Protein AF-A0A2V4AE22-F1 (afdb_monomer)

Nearest PDB structures (foldseek):
  7sn9-assembly1_A  TM=2.068E-01  e=7.153E+00  Sinorhizobium meliloti

Organism: NCBI:txid2184082

Mean predicted aligned error: 9.37 Å

Radius of gyration: 23.18 Å; Cα contacts (8 Å, |Δi|>4): 329; chains: 1; bounding box: 68×42×69 Å

Structure (mmCIF, N/CA/C/O backbone):
data_AF-A0A2V4AE22-F1
#
_entry.id   AF-A0A2V4AE22-F1
#
loop_
_atom_site.group_PDB
_atom_site.id
_atom_site.type_symbol
_atom_site.label_atom_id
_atom_site.label_alt_id
_atom_site.label_comp_id
_atom_site.label_asym_id
_atom_site.label_entity_id
_atom_site.label_seq_id
_atom_site.pdbx_PDB_ins_code
_atom_site.Cartn_x
_atom_site.Cartn_y
_atom_site.Cartn_z
_atom_site.occupancy
_atom_site.B_iso_or_equiv
_atom_site.auth_seq_id
_atom_site.auth_comp_id
_atom_site.auth_asym_id
_atom_site.auth_atom_id
_atom_site.pdbx_PDB_model_num
ATOM 1 N N . MET A 1 1 ? 9.732 -3.720 -22.711 1.00 41.78 1 MET A N 1
ATOM 2 C CA . MET A 1 1 ? 8.757 -2.735 -22.192 1.00 41.78 1 MET A CA 1
ATOM 3 C C . MET A 1 1 ? 7.377 -3.379 -22.264 1.00 41.78 1 MET A C 1
ATOM 5 O O . MET A 1 1 ? 6.732 -3.290 -23.296 1.00 41.78 1 MET A O 1
ATOM 9 N N . LYS A 1 2 ? 6.988 -4.122 -21.225 1.00 49.53 2 LYS A N 1
ATOM 10 C CA . LYS A 1 2 ? 5.701 -4.825 -21.135 1.00 49.53 2 LYS A CA 1
ATOM 11 C C . LYS A 1 2 ? 5.218 -4.773 -19.685 1.00 49.53 2 LYS A C 1
ATOM 13 O O . LYS A 1 2 ? 5.227 -5.772 -18.992 1.00 49.53 2 LYS A O 1
ATOM 18 N N . ASN A 1 3 ? 4.818 -3.587 -19.236 1.00 47.06 3 ASN A N 1
ATOM 19 C CA . ASN A 1 3 ? 4.006 -3.484 -18.031 1.00 47.06 3 ASN A CA 1
ATOM 20 C C . ASN A 1 3 ? 2.626 -3.003 -18.452 1.00 47.06 3 ASN A C 1
ATOM 22 O O . ASN A 1 3 ? 2.363 -1.804 -18.580 1.00 47.06 3 ASN A O 1
ATOM 26 N N . GLN A 1 4 ? 1.767 -3.967 -18.751 1.00 57.22 4 GLN A N 1
ATOM 27 C CA . GLN A 1 4 ? 0.355 -3.692 -18.932 1.00 57.22 4 GLN A CA 1
ATOM 28 C C . GLN A 1 4 ? -0.272 -3.603 -17.556 1.00 57.22 4 GLN A C 1
ATOM 30 O O . GLN A 1 4 ? -0.359 -4.581 -16.822 1.00 57.22 4 GLN A O 1
ATOM 35 N N . PHE A 1 5 ? -0.663 -2.389 -17.207 1.00 59.53 5 PHE A N 1
ATOM 36 C CA . PHE A 1 5 ? -1.493 -2.123 -16.053 1.00 59.53 5 PHE A CA 1
ATOM 37 C C . PHE A 1 5 ? -2.931 -1.947 -16.536 1.00 59.53 5 PHE A C 1
ATOM 39 O O . PHE A 1 5 ? -3.158 -1.304 -17.564 1.00 59.53 5 PHE A O 1
ATOM 46 N N . LYS A 1 6 ? -3.883 -2.512 -15.793 1.00 64.25 6 LYS A N 1
ATOM 47 C CA . LYS A 1 6 ? -5.314 -2.295 -16.007 1.00 64.25 6 LYS A CA 1
ATOM 48 C C . LYS A 1 6 ? -5.925 -1.573 -14.814 1.00 64.25 6 LYS A C 1
ATOM 50 O O . LYS A 1 6 ? -5.678 -1.973 -13.673 1.00 64.25 6 LYS A O 1
ATOM 55 N N . LEU A 1 7 ? -6.740 -0.560 -15.100 1.00 62.56 7 LEU A N 1
ATOM 56 C CA . LEU A 1 7 ? -7.556 0.173 -14.135 1.00 62.56 7 LEU A CA 1
ATOM 57 C C . LEU A 1 7 ? -9.026 0.062 -14.554 1.00 62.56 7 LEU A C 1
ATOM 59 O O . LEU A 1 7 ? -9.464 0.744 -15.477 1.00 62.56 7 LEU A O 1
ATOM 63 N N . GLY A 1 8 ? -9.784 -0.826 -13.910 1.00 69.50 8 GLY A N 1
ATOM 64 C CA . GLY A 1 8 ? -11.154 -1.129 -14.336 1.00 69.50 8 GLY A CA 1
ATOM 65 C C . GLY A 1 8 ? -11.188 -1.705 -15.757 1.00 69.50 8 GLY A C 1
ATOM 66 O O . GLY A 1 8 ? -10.517 -2.696 -16.034 1.00 69.50 8 GLY A O 1
ATOM 67 N N . ASN A 1 9 ? -11.953 -1.071 -16.650 1.00 73.31 9 ASN A N 1
ATOM 68 C CA . ASN A 1 9 ? -12.046 -1.413 -18.075 1.00 73.31 9 ASN A CA 1
ATOM 69 C C . ASN A 1 9 ? -11.014 -0.678 -18.955 1.00 73.31 9 ASN A C 1
ATOM 71 O O . ASN A 1 9 ? -11.173 -0.647 -20.176 1.00 73.31 9 ASN A O 1
ATOM 75 N N . LEU A 1 10 ? -9.999 -0.051 -18.351 1.00 78.12 10 LEU A N 1
ATOM 76 C CA . LEU A 1 10 ? -8.960 0.687 -19.063 1.00 78.12 10 LEU A CA 1
ATOM 77 C C . LEU A 1 10 ? -7.623 -0.063 -19.045 1.00 78.12 10 LEU A C 1
ATOM 79 O O . LEU A 1 10 ? -7.141 -0.451 -17.977 1.00 78.12 10 LEU A O 1
ATOM 83 N N . SER A 1 11 ? -6.971 -0.158 -20.201 1.00 75.94 11 SER A N 1
ATOM 84 C CA . SER A 1 11 ? -5.607 -0.657 -20.380 1.00 75.94 11 SER A CA 1
ATOM 85 C C . SER A 1 11 ? -4.627 0.489 -20.545 1.00 75.94 11 SER A C 1
ATOM 87 O O . SER A 1 11 ? -4.902 1.517 -21.165 1.00 75.94 11 SER A O 1
ATOM 89 N N . ASN A 1 12 ? -3.435 0.291 -19.996 1.00 77.56 12 ASN A N 1
ATOM 90 C CA . ASN A 1 12 ? -2.311 1.177 -20.216 1.00 77.56 12 ASN A CA 1
ATOM 91 C C . ASN A 1 12 ? -1.618 0.895 -21.558 1.00 77.56 12 ASN A C 1
ATOM 93 O O . ASN A 1 12 ? -1.152 -0.221 -21.796 1.00 77.56 12 ASN A O 1
ATOM 97 N N . ILE A 1 13 ? -1.421 1.942 -22.359 1.00 78.06 13 ILE A N 1
ATOM 98 C CA . ILE A 1 13 ? -0.447 1.973 -23.452 1.00 78.06 13 ILE A CA 1
ATOM 99 C C . ILE A 1 13 ? 0.619 3.006 -23.124 1.00 78.06 13 ILE A C 1
ATOM 101 O O . ILE A 1 13 ? 0.309 4.176 -22.922 1.00 78.06 13 ILE A O 1
ATOM 105 N N . GLY A 1 14 ? 1.883 2.583 -23.123 1.00 71.00 14 GLY A N 1
ATOM 106 C CA . GLY A 1 14 ? 3.020 3.464 -22.870 1.00 71.00 14 GLY A CA 1
ATOM 107 C C . GLY A 1 14 ? 4.079 3.415 -23.963 1.00 71.00 14 GLY A C 1
ATOM 108 O O . GLY A 1 14 ? 4.221 2.408 -24.652 1.00 71.00 14 GLY A O 1
ATOM 109 N N . PHE A 1 15 ? 4.855 4.495 -24.083 1.00 70.44 15 PHE A N 1
ATOM 110 C CA . PHE A 1 15 ? 6.145 4.539 -24.772 1.00 70.44 15 PHE A CA 1
ATOM 111 C C . PHE A 1 15 ? 7.086 5.552 -24.105 1.00 70.44 15 PHE A C 1
ATOM 113 O O . PHE A 1 15 ? 6.837 6.760 -24.108 1.00 70.44 15 PHE A O 1
ATOM 120 N N . GLY A 1 16 ? 8.204 5.064 -23.557 1.00 69.44 16 GLY A N 1
ATOM 121 C CA . GLY A 1 16 ? 9.152 5.905 -22.820 1.00 69.44 16 GLY A CA 1
ATOM 122 C C . GLY A 1 16 ? 8.498 6.531 -21.573 1.00 69.44 16 GLY A C 1
ATOM 123 O O . GLY A 1 16 ? 8.009 5.769 -20.737 1.00 69.44 16 GLY A O 1
ATOM 124 N N . PRO A 1 17 ? 8.498 7.874 -21.422 1.00 66.81 17 PRO A N 1
ATOM 125 C CA . PRO A 1 17 ? 7.831 8.580 -20.325 1.00 66.81 17 PRO A CA 1
ATOM 126 C C . PRO A 1 17 ? 6.338 8.845 -20.581 1.00 66.81 17 PRO A C 1
ATOM 128 O O . PRO A 1 17 ? 5.650 9.348 -19.698 1.00 66.81 17 PRO A O 1
ATOM 131 N N . TYR A 1 18 ? 5.838 8.582 -21.792 1.00 75.81 18 TYR A N 1
ATOM 132 C CA . TYR A 1 18 ? 4.442 8.827 -22.140 1.00 75.81 18 TYR A CA 1
ATOM 133 C C . TYR A 1 18 ? 3.612 7.576 -21.907 1.00 75.81 18 TYR A C 1
ATOM 135 O O . TYR A 1 18 ? 4.047 6.474 -22.242 1.00 75.81 18 TYR A O 1
ATOM 143 N N . PHE A 1 19 ? 2.402 7.762 -21.393 1.00 80.31 19 PHE A N 1
ATOM 144 C CA . PHE A 1 19 ? 1.407 6.708 -21.304 1.00 80.31 19 PHE A CA 1
ATOM 145 C C . PHE A 1 19 ? -0.010 7.273 -21.428 1.00 80.31 19 PHE A C 1
ATOM 147 O O . PHE A 1 19 ? -0.223 8.475 -21.257 1.00 80.31 19 PHE A O 1
ATOM 154 N N . ALA A 1 20 ? -0.966 6.409 -21.754 1.00 81.75 20 ALA A N 1
ATOM 155 C CA . ALA A 1 20 ? -2.391 6.700 -21.738 1.00 81.75 20 ALA A CA 1
ATOM 156 C C . ALA A 1 20 ? -3.167 5.487 -21.234 1.00 81.75 20 ALA A C 1
ATOM 158 O O . ALA A 1 20 ? -2.808 4.344 -21.515 1.00 81.75 20 ALA A O 1
ATOM 159 N N . LEU A 1 21 ? -4.258 5.768 -20.529 1.00 82.56 21 LEU A N 1
ATOM 160 C CA . LEU A 1 21 ? -5.293 4.791 -20.232 1.00 82.56 21 LEU A CA 1
ATOM 161 C C . LEU A 1 21 ? -6.334 4.852 -21.347 1.00 82.56 21 LEU A C 1
ATOM 163 O O . LEU A 1 21 ? -6.826 5.933 -21.675 1.00 82.56 21 LEU A O 1
ATOM 167 N N . ILE A 1 22 ? -6.645 3.707 -21.934 1.00 85.44 22 ILE A N 1
ATOM 168 C CA . ILE A 1 22 ? -7.611 3.579 -23.025 1.00 85.44 22 ILE A CA 1
ATOM 169 C C . ILE A 1 22 ? -8.581 2.434 -22.728 1.00 85.44 22 ILE A C 1
ATOM 171 O O . ILE A 1 22 ? -8.196 1.508 -22.022 1.00 85.44 22 ILE A O 1
ATOM 175 N N . PRO A 1 23 ? -9.817 2.454 -23.240 1.00 85.25 23 PRO A N 1
ATOM 176 C CA . PRO A 1 23 ? -10.733 1.325 -23.092 1.00 85.25 23 PRO A CA 1
ATOM 177 C C . PRO A 1 23 ? -10.148 0.015 -23.643 1.00 85.25 23 PRO A C 1
ATOM 179 O O . PRO A 1 23 ? -9.623 -0.015 -24.755 1.00 85.25 23 PRO A O 1
ATOM 182 N N . ASP A 1 24 ? -10.272 -1.074 -22.879 1.00 79.12 24 ASP A N 1
ATOM 183 C CA . ASP A 1 24 ? -9.786 -2.418 -23.246 1.00 79.12 24 ASP A CA 1
ATOM 184 C C . ASP A 1 24 ? -10.391 -2.944 -24.552 1.00 79.12 24 ASP A C 1
ATOM 186 O O . ASP A 1 24 ? -9.757 -3.716 -25.271 1.00 79.12 24 ASP A O 1
ATOM 190 N N . GLU A 1 25 ? -11.612 -2.500 -24.841 1.00 83.38 25 GLU A N 1
ATOM 191 C CA . GLU A 1 25 ? -12.414 -2.833 -26.017 1.00 83.38 25 GLU A CA 1
ATOM 192 C C . GLU A 1 25 ? -11.924 -2.174 -27.313 1.00 83.38 25 GLU A C 1
ATOM 194 O O . GLU A 1 25 ? -12.413 -2.510 -28.392 1.00 83.38 25 GLU A O 1
ATOM 199 N N . TYR A 1 26 ? -10.959 -1.252 -27.235 1.00 85.69 26 TYR A N 1
ATOM 200 C CA . TYR A 1 26 ? -10.347 -0.683 -28.431 1.00 85.69 26 TYR A CA 1
ATOM 201 C C . TYR A 1 26 ? -9.568 -1.753 -29.194 1.00 85.69 26 TYR A C 1
ATOM 203 O O . TYR A 1 26 ? -8.821 -2.544 -28.613 1.00 85.69 26 TYR A O 1
ATOM 211 N N . ASP A 1 27 ? -9.721 -1.750 -30.517 1.00 87.00 27 ASP A N 1
ATOM 212 C CA . ASP A 1 27 ? -9.019 -2.690 -31.378 1.00 87.00 27 ASP A CA 1
ATOM 213 C C . ASP A 1 27 ? -7.494 -2.471 -31.355 1.00 87.00 27 ASP A C 1
ATOM 215 O O . ASP A 1 27 ? -6.983 -1.374 -31.097 1.00 87.00 27 ASP A O 1
ATOM 219 N N . GLU A 1 28 ? -6.755 -3.542 -31.644 1.00 83.19 28 GLU A N 1
ATOM 220 C CA . GLU A 1 28 ? -5.288 -3.547 -31.663 1.00 83.19 28 GLU A CA 1
ATOM 221 C C . GLU A 1 28 ? -4.685 -2.506 -32.615 1.00 83.19 28 GLU A C 1
ATOM 223 O O . GLU A 1 28 ? -3.602 -1.977 -32.360 1.00 83.19 28 GLU A O 1
ATOM 228 N N . GLU A 1 29 ? -5.367 -2.168 -33.707 1.00 88.12 29 GLU A N 1
ATOM 229 C CA . GLU A 1 29 ? -4.872 -1.186 -34.670 1.00 88.12 29 GLU A CA 1
ATOM 230 C C . GLU A 1 29 ? -4.902 0.228 -34.073 1.00 88.12 29 GLU A C 1
ATOM 232 O O . GLU A 1 29 ? -3.919 0.972 -34.173 1.00 88.12 29 GLU A O 1
ATOM 237 N N . LEU A 1 30 ? -5.987 0.595 -33.389 1.00 87.31 30 LEU A N 1
ATOM 238 C CA . LEU A 1 30 ? -6.110 1.858 -32.671 1.00 87.31 30 LEU A CA 1
ATOM 239 C C . LEU A 1 30 ? -5.103 1.938 -31.518 1.00 87.31 30 LEU A C 1
ATOM 241 O O . LEU A 1 30 ? -4.402 2.947 -31.381 1.00 87.31 30 LEU A O 1
ATOM 245 N N . LYS A 1 31 ? -4.956 0.853 -30.751 1.00 86.19 31 LYS A N 1
ATOM 246 C CA . LYS A 1 31 ? -3.933 0.707 -29.705 1.00 86.19 31 LYS A CA 1
ATOM 247 C C . LYS A 1 31 ? -2.524 0.975 -30.255 1.00 86.19 31 LYS A C 1
ATOM 249 O O . LYS A 1 31 ? -1.793 1.828 -29.737 1.00 86.19 31 LYS A O 1
ATOM 254 N N . LYS A 1 32 ? -2.159 0.332 -31.372 1.00 86.75 32 LYS A N 1
ATOM 255 C CA . LYS A 1 32 ? -0.864 0.525 -32.052 1.00 86.75 32 LYS A CA 1
ATOM 256 C C . LYS A 1 32 ? -0.680 1.944 -32.579 1.00 86.75 32 LYS A C 1
ATOM 258 O O . LYS A 1 32 ? 0.425 2.484 -32.490 1.00 86.75 32 LYS A O 1
ATOM 263 N N . ARG A 1 33 ? -1.726 2.590 -33.099 1.00 88.75 33 ARG A N 1
ATOM 264 C CA . ARG A 1 33 ? -1.656 3.991 -33.556 1.00 88.75 33 ARG A CA 1
ATOM 265 C C . ARG A 1 33 ? -1.377 4.955 -32.410 1.00 88.75 33 ARG A C 1
ATOM 267 O O . ARG A 1 33 ? -0.510 5.817 -32.549 1.00 88.75 33 ARG A O 1
ATOM 274 N N . ILE A 1 34 ? -2.039 4.777 -31.269 1.00 87.94 34 ILE A N 1
ATOM 275 C CA . ILE A 1 34 ? -1.802 5.588 -30.066 1.00 87.94 34 ILE A CA 1
ATOM 276 C C . ILE A 1 34 ? -0.353 5.419 -29.588 1.00 87.94 34 ILE A C 1
ATOM 278 O O . ILE A 1 34 ? 0.353 6.414 -29.398 1.00 87.94 34 ILE A O 1
ATOM 282 N N . ALA A 1 35 ? 0.131 4.175 -29.490 1.00 85.94 35 ALA A N 1
ATOM 283 C CA . ALA A 1 35 ? 1.525 3.888 -29.144 1.00 85.94 35 ALA A CA 1
ATOM 284 C C . ALA A 1 35 ? 2.513 4.532 -30.136 1.00 85.94 35 ALA A C 1
ATOM 286 O O . ALA A 1 35 ? 3.518 5.122 -29.735 1.00 85.94 35 ALA A O 1
ATOM 287 N N . SER A 1 36 ? 2.202 4.480 -31.434 1.00 87.69 36 SER A N 1
ATOM 288 C CA . SER A 1 36 ? 3.025 5.064 -32.501 1.00 87.69 36 SER A CA 1
ATOM 289 C C . SER A 1 36 ? 3.086 6.585 -32.422 1.00 87.69 36 SER A C 1
ATOM 291 O O . SER A 1 36 ? 4.153 7.161 -32.628 1.00 87.69 36 SER A O 1
ATOM 293 N N . ALA A 1 37 ? 1.979 7.249 -32.083 1.00 88.50 37 ALA A N 1
ATOM 294 C CA . ALA A 1 37 ? 1.951 8.695 -31.879 1.00 88.50 37 ALA A CA 1
ATOM 295 C C . ALA A 1 37 ? 2.854 9.113 -30.706 1.00 88.50 37 ALA A C 1
ATOM 297 O O . ALA A 1 37 ? 3.657 10.044 -30.834 1.00 88.50 37 ALA A O 1
ATOM 298 N N . MET A 1 38 ? 2.783 8.389 -29.582 1.00 87.94 38 MET A N 1
ATOM 299 C CA . MET A 1 38 ? 3.657 8.614 -28.424 1.00 87.94 38 MET A CA 1
ATOM 300 C C . MET A 1 38 ? 5.129 8.383 -28.771 1.00 87.94 38 MET A C 1
ATOM 302 O O . MET A 1 38 ? 5.978 9.225 -28.469 1.00 87.94 38 MET A O 1
ATOM 306 N N . ALA A 1 39 ? 5.429 7.274 -29.450 1.00 84.44 39 ALA A N 1
ATOM 307 C CA . ALA A 1 39 ? 6.778 6.922 -29.870 1.00 84.44 39 ALA A CA 1
ATOM 308 C C . ALA A 1 39 ? 7.364 7.942 -30.848 1.00 84.44 39 ALA A C 1
ATOM 310 O O . ALA A 1 39 ? 8.497 8.387 -30.665 1.00 84.44 39 ALA A O 1
ATOM 311 N N . SER A 1 40 ? 6.576 8.380 -31.833 1.00 88.88 40 SER A N 1
ATOM 312 C CA . SER A 1 40 ? 6.999 9.368 -32.826 1.00 88.88 40 SER A CA 1
ATOM 313 C C . SER A 1 40 ? 7.363 10.681 -32.142 1.00 88.88 40 SER A C 1
ATOM 315 O O . SER A 1 40 ? 8.404 11.266 -32.433 1.00 88.88 40 SER A O 1
ATOM 317 N N . LYS A 1 41 ? 6.555 11.116 -31.168 1.00 86.88 41 LYS A N 1
ATOM 318 C CA . LYS A 1 41 ? 6.836 12.316 -30.375 1.00 86.88 41 LYS A CA 1
ATOM 319 C C . LYS A 1 41 ? 8.083 12.154 -29.502 1.00 86.88 41 LYS A C 1
ATOM 321 O O . LYS A 1 41 ? 8.934 13.041 -29.501 1.00 86.88 41 LYS A O 1
ATOM 326 N N . HIS A 1 42 ? 8.214 11.035 -28.787 1.00 83.25 42 HIS A N 1
ATOM 327 C CA . HIS A 1 42 ? 9.344 10.785 -27.887 1.00 83.25 42 HIS A CA 1
ATOM 328 C C . HIS A 1 42 ? 10.679 10.710 -28.629 1.00 83.25 42 HIS A C 1
ATOM 330 O O . HIS A 1 42 ? 11.647 11.363 -28.245 1.00 83.25 42 HIS A O 1
ATOM 336 N N . LEU A 1 43 ? 10.705 9.960 -29.730 1.00 84.12 43 LEU A N 1
ATOM 337 C CA . LEU A 1 43 ? 11.884 9.769 -30.570 1.00 84.12 43 LEU A CA 1
ATOM 338 C C . LEU A 1 43 ? 12.121 10.936 -31.539 1.00 84.12 43 LEU A C 1
ATOM 340 O O . LEU A 1 43 ? 13.088 10.911 -32.297 1.00 84.12 43 LEU A O 1
ATOM 344 N N . ARG A 1 44 ? 11.250 11.957 -31.528 1.00 86.62 44 ARG A N 1
ATOM 345 C CA . ARG A 1 44 ? 11.278 13.110 -32.443 1.00 86.62 44 ARG A CA 1
ATOM 346 C C . ARG A 1 44 ? 11.263 12.698 -33.922 1.00 86.62 44 ARG A C 1
ATOM 348 O O . ARG A 1 44 ? 11.899 13.328 -34.767 1.00 86.62 44 ARG A O 1
ATOM 355 N N . LEU A 1 45 ? 10.524 11.638 -34.235 1.00 88.50 45 LEU A N 1
ATOM 356 C CA . LEU A 1 45 ? 10.284 11.171 -35.595 1.00 88.50 45 LEU A CA 1
ATOM 357 C C . LEU A 1 45 ? 9.122 11.958 -36.212 1.00 88.50 45 LEU A C 1
ATOM 359 O O . LEU A 1 45 ? 8.153 12.301 -35.535 1.00 88.50 45 LEU A O 1
ATOM 363 N N . LYS A 1 46 ? 9.228 12.254 -37.512 1.00 85.31 46 LYS A N 1
ATOM 364 C CA . LYS A 1 46 ? 8.233 13.055 -38.250 1.00 85.31 46 LYS A CA 1
ATOM 365 C C . LYS A 1 46 ? 7.046 12.241 -38.771 1.00 85.31 46 LYS A C 1
ATOM 367 O O . LYS A 1 46 ? 6.019 12.826 -39.090 1.00 85.31 46 LYS A O 1
ATOM 372 N N . SER A 1 47 ? 7.198 10.923 -38.900 1.00 89.75 47 SER A N 1
ATOM 373 C CA . SER A 1 47 ? 6.180 10.038 -39.471 1.00 89.75 47 SER A CA 1
ATOM 374 C C . SER A 1 47 ? 5.745 9.001 -38.445 1.00 89.75 47 SER A C 1
ATOM 376 O O . SER A 1 47 ? 6.549 8.194 -37.965 1.00 89.75 47 SER A O 1
ATOM 378 N N . MET A 1 48 ? 4.449 9.018 -38.145 1.00 89.19 48 MET A N 1
ATOM 379 C CA . MET A 1 48 ? 3.812 8.016 -37.303 1.00 89.19 48 MET A CA 1
ATOM 380 C C . MET A 1 48 ? 3.794 6.649 -37.996 1.00 89.19 48 MET A C 1
ATOM 382 O O . MET A 1 48 ? 4.075 5.659 -37.336 1.00 89.19 48 MET A O 1
ATOM 386 N N . ASP A 1 49 ? 3.568 6.594 -39.311 1.00 87.06 49 ASP A N 1
ATOM 387 C CA . ASP A 1 49 ? 3.525 5.335 -40.074 1.00 87.06 49 ASP A CA 1
ATOM 388 C C . ASP A 1 49 ? 4.885 4.633 -40.103 1.00 87.06 49 ASP A C 1
ATOM 390 O O . ASP A 1 49 ? 4.980 3.432 -39.854 1.00 87.06 49 ASP A O 1
ATOM 394 N N . TYR A 1 50 ? 5.965 5.394 -40.313 1.00 88.38 50 TYR A N 1
ATOM 395 C CA . TYR A 1 50 ? 7.326 4.870 -40.191 1.00 88.38 50 TYR A CA 1
ATOM 396 C C . TYR A 1 50 ? 7.599 4.359 -38.774 1.00 88.38 50 TYR A C 1
ATOM 398 O O . TYR A 1 50 ? 8.180 3.290 -38.594 1.00 88.38 50 TYR A O 1
ATOM 406 N N . THR A 1 51 ? 7.167 5.116 -37.762 1.00 86.88 51 THR A N 1
ATOM 407 C CA . THR A 1 51 ? 7.352 4.728 -36.360 1.00 86.88 51 THR A CA 1
ATOM 408 C C . THR A 1 51 ? 6.597 3.439 -36.044 1.00 86.88 51 THR A C 1
ATOM 410 O O . THR A 1 51 ? 7.155 2.539 -35.417 1.00 86.88 51 THR A O 1
ATOM 413 N N . LYS A 1 52 ? 5.358 3.331 -36.528 1.00 87.50 52 LYS A N 1
ATOM 414 C CA . LYS A 1 52 ? 4.504 2.162 -36.365 1.00 87.50 52 LYS A CA 1
ATOM 415 C C . LYS A 1 52 ? 5.158 0.923 -36.970 1.00 87.50 52 LYS A C 1
ATOM 417 O O . LYS A 1 52 ? 5.437 -0.029 -36.246 1.00 87.50 52 LYS A O 1
ATOM 422 N N . SER A 1 53 ? 5.512 1.000 -38.252 1.00 87.00 53 SER A N 1
ATOM 423 C CA . SER A 1 53 ? 6.134 -0.099 -38.993 1.00 87.00 53 SER A CA 1
ATOM 424 C C . SER A 1 53 ? 7.455 -0.558 -38.375 1.00 87.00 53 SER A C 1
ATOM 426 O O . SER A 1 53 ? 7.716 -1.754 -38.271 1.00 87.00 53 SER A O 1
ATOM 428 N N . LYS A 1 54 ? 8.290 0.386 -37.927 1.00 83.19 54 LYS A N 1
ATOM 429 C CA . LYS A 1 54 ? 9.640 0.076 -37.450 1.00 83.19 54 LYS A CA 1
ATOM 430 C C . LYS A 1 54 ? 9.704 -0.378 -35.991 1.00 83.19 54 LYS A C 1
ATOM 432 O O . LYS A 1 54 ? 10.590 -1.158 -35.652 1.00 83.19 54 LYS A O 1
ATOM 437 N N . TYR A 1 55 ? 8.830 0.138 -35.127 1.00 80.06 55 TYR A N 1
ATOM 438 C CA . TYR A 1 55 ? 8.962 -0.031 -33.675 1.00 80.06 55 TYR A CA 1
ATOM 439 C C . TYR A 1 55 ? 7.744 -0.655 -32.993 1.00 80.06 55 TYR A C 1
ATOM 441 O O . TYR A 1 55 ? 7.894 -1.147 -31.878 1.00 80.06 55 TYR A O 1
ATOM 449 N N . ILE A 1 56 ? 6.555 -0.607 -33.606 1.00 80.69 56 ILE A N 1
ATOM 450 C CA . ILE A 1 56 ? 5.293 -0.950 -32.932 1.00 80.69 56 ILE A CA 1
ATOM 451 C C . ILE A 1 56 ? 4.610 -2.175 -33.544 1.00 80.69 56 ILE A C 1
ATOM 453 O O . ILE A 1 56 ? 4.045 -2.968 -32.801 1.00 80.69 56 ILE A O 1
ATOM 457 N N . ASP A 1 57 ? 4.672 -2.388 -34.859 1.00 82.31 57 ASP A N 1
ATOM 458 C CA . ASP A 1 57 ? 3.951 -3.494 -35.509 1.00 82.31 57 ASP A CA 1
ATOM 459 C C . ASP A 1 57 ? 4.421 -4.877 -35.043 1.00 82.31 57 ASP A C 1
ATOM 461 O O . ASP A 1 57 ? 3.609 -5.799 -34.947 1.00 82.31 57 ASP A O 1
ATOM 465 N N . CYS A 1 58 ? 5.700 -4.992 -34.676 1.00 73.19 58 CYS A N 1
ATOM 466 C CA . CYS A 1 58 ? 6.290 -6.190 -34.082 1.00 73.19 58 CYS A CA 1
ATOM 467 C C . CYS A 1 58 ? 5.940 -6.386 -32.595 1.00 73.19 58 CYS A C 1
ATOM 469 O O . CYS A 1 58 ? 6.260 -7.431 -32.025 1.00 73.19 58 CYS A O 1
ATOM 471 N N . LEU A 1 59 ? 5.297 -5.407 -31.952 1.00 68.25 59 LEU A N 1
ATOM 472 C CA . LEU A 1 59 ? 4.847 -5.525 -30.573 1.00 68.25 59 LEU A CA 1
ATOM 473 C C . LEU A 1 59 ? 3.498 -6.241 -30.537 1.00 68.25 59 LEU A C 1
ATOM 475 O O . LEU A 1 59 ? 2.523 -5.821 -31.160 1.00 68.25 59 LEU A O 1
ATOM 479 N N . ASN A 1 60 ? 3.448 -7.316 -29.757 1.00 64.88 60 ASN A N 1
ATOM 480 C CA . ASN A 1 60 ? 2.195 -7.937 -29.362 1.00 64.88 60 ASN A CA 1
ATOM 481 C C . ASN A 1 60 ? 1.664 -7.177 -28.136 1.00 64.88 60 ASN A C 1
ATOM 483 O O . ASN A 1 60 ? 2.214 -7.333 -27.039 1.00 64.88 60 ASN A O 1
ATOM 487 N N . LEU A 1 61 ? 0.686 -6.289 -28.356 1.00 63.53 61 LEU A N 1
ATOM 488 C CA . LEU A 1 61 ? 0.117 -5.425 -27.319 1.00 63.53 61 LEU A CA 1
ATOM 489 C C . LEU A 1 61 ? -1.002 -6.105 -26.529 1.00 63.53 61 LEU A C 1
ATOM 491 O O . LEU A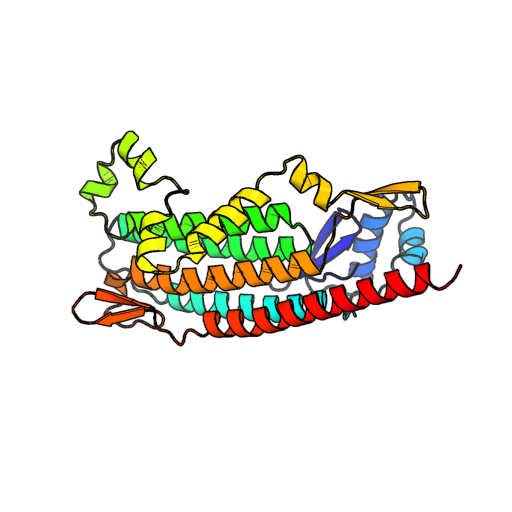 1 61 ? -1.444 -5.518 -25.554 1.00 63.53 61 LEU A O 1
ATOM 495 N N . ASP A 1 62 ? -1.420 -7.323 -26.871 1.00 54.47 62 ASP A N 1
ATOM 496 C CA . ASP A 1 62 ? -2.545 -7.960 -26.176 1.00 54.47 62 ASP A CA 1
ATOM 497 C C . ASP A 1 62 ? -2.150 -9.069 -25.193 1.00 54.47 62 ASP A C 1
ATOM 499 O O . ASP A 1 62 ? -2.968 -9.405 -24.352 1.00 54.47 62 ASP A O 1
ATOM 503 N N . ASN A 1 63 ? -0.927 -9.621 -25.215 1.00 50.88 63 ASN A N 1
ATOM 504 C CA . ASN A 1 63 ? -0.504 -10.641 -24.235 1.00 50.88 63 ASN A CA 1
ATOM 505 C C . ASN A 1 63 ? 1.017 -10.787 -24.160 1.00 50.88 63 ASN A C 1
ATOM 507 O O . ASN A 1 63 ? 1.638 -11.625 -24.816 1.00 50.88 63 ASN A O 1
ATOM 511 N N . GLY A 1 64 ? 1.645 -9.950 -23.347 1.00 47.94 64 GLY A N 1
ATOM 512 C CA . GLY A 1 64 ? 3.055 -10.084 -23.048 1.00 47.94 64 GLY A CA 1
ATOM 513 C C . GLY A 1 64 ? 3.292 -10.723 -21.695 1.00 47.94 64 GLY A C 1
ATOM 514 O O . GLY A 1 64 ? 3.417 -9.983 -20.730 1.00 47.94 64 GLY A O 1
ATOM 515 N N . THR A 1 65 ? 3.427 -12.050 -21.629 1.00 50.56 65 THR A N 1
ATOM 516 C CA . THR A 1 65 ? 4.163 -12.665 -20.519 1.00 50.56 65 THR A CA 1
ATOM 517 C C . THR A 1 65 ? 5.568 -12.067 -20.526 1.00 50.56 65 THR A C 1
ATOM 519 O O . THR A 1 65 ? 6.270 -12.122 -21.539 1.00 50.56 65 THR A O 1
ATOM 522 N N . ASP A 1 66 ? 5.921 -11.371 -19.450 1.00 61.84 66 ASP A N 1
ATOM 523 C CA . ASP A 1 66 ? 7.298 -10.965 -19.205 1.00 61.84 66 ASP A CA 1
ATOM 524 C C . ASP A 1 66 ? 8.018 -12.208 -18.675 1.00 61.84 66 ASP A C 1
ATOM 526 O O . ASP A 1 66 ? 7.606 -12.775 -17.665 1.00 61.84 66 ASP A O 1
ATOM 530 N N . ASP A 1 67 ? 9.061 -12.677 -19.361 1.00 72.69 67 ASP A N 1
ATOM 531 C CA . ASP A 1 67 ? 9.822 -13.853 -18.913 1.00 72.69 67 ASP A CA 1
ATOM 532 C C . ASP A 1 67 ? 10.595 -13.566 -17.610 1.00 72.69 67 ASP A C 1
ATOM 534 O O . ASP A 1 67 ? 11.151 -14.475 -16.995 1.00 72.69 67 ASP A O 1
ATOM 538 N N . ASN A 1 68 ? 10.616 -12.308 -17.150 1.00 84.75 68 ASN A N 1
ATOM 539 C CA . ASN A 1 68 ? 11.211 -11.931 -15.879 1.00 84.75 68 ASN A CA 1
ATOM 540 C C . ASN A 1 68 ? 10.432 -12.524 -14.674 1.00 84.75 68 ASN A C 1
ATOM 542 O O . ASN A 1 68 ? 9.254 -12.199 -14.473 1.00 84.75 68 ASN A O 1
ATOM 546 N N . PRO A 1 69 ? 11.080 -13.328 -13.804 1.00 89.62 69 PRO A N 1
ATOM 547 C CA . PRO A 1 69 ? 10.430 -13.931 -12.637 1.00 89.62 69 PRO A CA 1
ATOM 548 C C . PRO A 1 69 ? 9.821 -12.918 -11.657 1.00 89.62 69 PRO A C 1
ATOM 550 O O . PRO A 1 69 ? 8.745 -13.169 -11.112 1.00 89.62 69 PRO A O 1
ATOM 553 N N . PHE A 1 70 ? 10.458 -11.759 -11.456 1.00 90.25 70 PHE A N 1
ATOM 554 C CA . PHE A 1 70 ? 9.947 -10.709 -10.570 1.00 90.25 70 PHE A CA 1
ATOM 555 C C . PHE A 1 70 ? 8.734 -9.993 -11.165 1.00 90.25 70 PHE A C 1
ATOM 557 O O . PHE A 1 70 ? 7.799 -9.687 -10.427 1.00 90.25 70 PHE A O 1
ATOM 564 N N . SER A 1 71 ? 8.693 -9.783 -12.484 1.00 87.19 71 SER A N 1
ATOM 565 C CA . SER A 1 71 ? 7.494 -9.263 -13.158 1.00 87.19 71 SER A CA 1
ATOM 566 C C . SER A 1 71 ? 6.309 -10.222 -12.999 1.00 87.19 71 SER A C 1
ATOM 568 O O . SER A 1 71 ? 5.216 -9.796 -12.631 1.00 87.19 71 SER A O 1
ATOM 570 N N . ASN A 1 72 ? 6.532 -11.530 -13.171 1.00 87.94 72 ASN A N 1
ATOM 571 C CA . ASN A 1 72 ? 5.497 -12.552 -12.963 1.00 87.94 72 ASN A CA 1
ATOM 572 C C . ASN A 1 72 ? 5.037 -12.648 -11.501 1.00 87.94 72 ASN A C 1
ATOM 574 O O . ASN A 1 72 ? 3.856 -12.875 -11.218 1.00 87.94 72 ASN A O 1
ATOM 578 N N . LEU A 1 73 ? 5.959 -12.480 -10.550 1.00 92.50 73 LEU A N 1
ATOM 579 C CA . LEU A 1 73 ? 5.623 -12.373 -9.134 1.00 92.50 73 LEU A CA 1
ATOM 580 C C . LEU A 1 73 ? 4.762 -11.132 -8.865 1.00 92.50 73 LEU A C 1
ATOM 582 O O . LEU A 1 73 ? 3.712 -11.259 -8.238 1.00 92.50 73 LEU A O 1
ATOM 586 N N . PHE A 1 74 ? 5.147 -9.966 -9.391 1.00 92.69 74 PHE A N 1
ATOM 587 C CA . PHE A 1 74 ? 4.364 -8.738 -9.271 1.00 92.69 74 PHE A CA 1
ATOM 588 C C . PHE A 1 74 ? 2.940 -8.909 -9.807 1.00 92.69 74 PHE A C 1
ATOM 590 O O . PHE A 1 74 ? 2.001 -8.580 -9.093 1.00 92.69 74 PHE A O 1
ATOM 597 N N . THR A 1 75 ? 2.751 -9.473 -11.004 1.00 88.62 75 THR A N 1
ATOM 598 C CA . THR A 1 75 ? 1.411 -9.688 -11.579 1.00 88.62 75 THR A CA 1
ATOM 599 C C . THR A 1 75 ? 0.514 -10.532 -10.672 1.00 88.62 75 THR A C 1
ATOM 601 O O . THR A 1 75 ? -0.669 -10.229 -10.516 1.00 88.62 75 THR A O 1
ATOM 604 N N . ARG A 1 76 ? 1.065 -11.573 -10.032 1.00 92.69 76 ARG A N 1
ATOM 605 C CA . ARG A 1 76 ? 0.309 -12.390 -9.069 1.00 92.69 76 ARG A CA 1
ATOM 606 C C . ARG A 1 76 ? -0.019 -11.614 -7.795 1.00 92.69 76 ARG A C 1
ATOM 608 O O . ARG A 1 76 ? -1.153 -11.683 -7.334 1.00 92.69 76 ARG A O 1
ATOM 615 N N . ILE A 1 77 ? 0.934 -10.853 -7.253 1.00 95.00 77 ILE A N 1
ATOM 616 C CA . ILE A 1 77 ? 0.697 -10.021 -6.065 1.00 95.00 77 ILE A CA 1
ATOM 617 C C . ILE A 1 77 ? -0.334 -8.918 -6.364 1.00 95.00 77 ILE A C 1
ATOM 619 O O . ILE A 1 77 ? -1.217 -8.698 -5.544 1.00 95.00 77 ILE A O 1
ATOM 623 N N . ASP A 1 78 ? -0.277 -8.259 -7.526 1.00 93.06 78 ASP A N 1
ATOM 624 C CA . ASP A 1 78 ? -1.234 -7.220 -7.952 1.00 93.06 78 ASP A CA 1
ATOM 625 C C . ASP A 1 78 ? -2.674 -7.749 -7.967 1.00 93.06 78 ASP A C 1
ATOM 627 O O . ASP A 1 78 ? -3.576 -7.114 -7.417 1.00 93.06 78 ASP A O 1
ATOM 631 N N . ALA A 1 79 ? -2.892 -8.943 -8.527 1.00 89.38 79 ALA A N 1
ATOM 632 C CA . ALA A 1 79 ? -4.207 -9.583 -8.527 1.00 89.38 79 ALA A CA 1
ATOM 633 C C . ALA A 1 79 ? -4.726 -9.836 -7.099 1.00 89.38 79 ALA A C 1
ATOM 635 O O . ALA A 1 79 ? -5.878 -9.537 -6.787 1.00 89.38 79 ALA A O 1
ATOM 636 N N . GLU A 1 80 ? -3.863 -10.331 -6.214 1.00 96.31 80 GLU A N 1
ATOM 637 C CA . GLU A 1 80 ? -4.207 -10.613 -4.816 1.00 96.31 80 GLU A CA 1
ATOM 638 C C . GLU A 1 80 ? -4.465 -9.334 -4.017 1.00 96.31 80 GLU A C 1
ATOM 640 O O . GLU A 1 80 ? -5.398 -9.287 -3.216 1.00 96.31 80 GLU A O 1
ATOM 645 N N . ILE A 1 81 ? -3.691 -8.272 -4.266 1.00 96.56 81 ILE A N 1
ATOM 646 C CA . ILE A 1 81 ? -3.922 -6.948 -3.685 1.00 96.56 81 ILE A CA 1
ATOM 647 C C . ILE A 1 81 ? -5.292 -6.422 -4.111 1.00 96.56 81 ILE A C 1
ATOM 649 O O . ILE A 1 81 ? -6.058 -5.981 -3.257 1.00 96.56 81 ILE A O 1
ATOM 653 N N . LYS A 1 82 ? -5.630 -6.483 -5.404 1.00 93.81 82 LYS A N 1
ATOM 654 C CA . LYS A 1 82 ? -6.933 -6.026 -5.912 1.00 93.81 82 LYS A CA 1
ATOM 655 C C . LYS A 1 82 ? -8.088 -6.776 -5.251 1.00 93.81 82 LYS A C 1
ATOM 657 O O . LYS A 1 82 ? -9.031 -6.138 -4.785 1.00 93.81 82 LYS A O 1
ATOM 662 N N . CYS A 1 83 ? -7.985 -8.100 -5.135 1.00 94.75 83 CYS A N 1
ATOM 663 C CA . CYS A 1 83 ? -8.966 -8.914 -4.417 1.00 94.75 83 CYS A CA 1
ATOM 664 C C . CYS A 1 83 ? -9.059 -8.531 -2.932 1.00 94.75 83 CYS A C 1
ATOM 666 O O . CYS A 1 83 ? -10.156 -8.326 -2.419 1.00 94.75 83 CYS A O 1
ATOM 668 N N . ALA A 1 84 ? -7.924 -8.387 -2.242 1.00 96.38 84 ALA A N 1
ATOM 669 C CA . ALA A 1 84 ? -7.891 -8.029 -0.825 1.00 96.38 84 ALA A CA 1
ATOM 670 C C . ALA A 1 84 ? -8.477 -6.634 -0.558 1.00 96.38 84 ALA A C 1
ATOM 672 O O . ALA A 1 84 ? -9.196 -6.448 0.420 1.00 96.38 84 ALA A O 1
ATOM 673 N N . LEU A 1 85 ? -8.201 -5.659 -1.429 1.00 96.69 85 LEU A N 1
ATOM 674 C CA . LEU A 1 85 ? -8.773 -4.315 -1.346 1.00 96.69 85 LEU A CA 1
ATOM 675 C C . LEU A 1 85 ? -10.276 -4.333 -1.597 1.00 96.69 85 LEU A C 1
ATOM 677 O O . LEU A 1 85 ? -11.010 -3.673 -0.870 1.00 96.69 85 LEU A O 1
ATOM 681 N N . HIS A 1 86 ? -10.740 -5.095 -2.587 1.00 95.19 86 HIS A N 1
ATOM 682 C CA . HIS A 1 86 ? -12.167 -5.245 -2.843 1.00 95.19 86 HIS A CA 1
ATOM 683 C C . HIS A 1 86 ? -12.891 -5.815 -1.615 1.00 95.19 86 HIS A C 1
ATOM 685 O O . HIS A 1 86 ? -13.812 -5.178 -1.117 1.00 95.19 86 HIS A O 1
ATOM 691 N N . GLU A 1 87 ? -12.406 -6.926 -1.052 1.00 95.38 87 GLU A N 1
ATOM 692 C CA . GLU A 1 87 ? -12.972 -7.535 0.163 1.00 95.38 87 GLU A CA 1
ATOM 693 C C . GLU A 1 87 ? -12.919 -6.593 1.381 1.00 95.38 87 GLU A C 1
ATOM 695 O O . GLU A 1 87 ? -13.848 -6.560 2.193 1.00 95.38 87 GLU A O 1
ATOM 700 N N . LEU A 1 88 ? -11.831 -5.829 1.527 1.00 96.00 88 LEU A N 1
ATOM 701 C CA . LEU A 1 88 ? -11.665 -4.842 2.594 1.00 96.00 88 LEU A CA 1
ATOM 702 C C . LEU A 1 88 ? -12.699 -3.719 2.483 1.00 96.00 88 LEU A C 1
ATOM 704 O O . LEU A 1 88 ? -13.343 -3.397 3.480 1.00 96.00 88 LEU A O 1
ATOM 708 N N . TYR A 1 89 ? -12.857 -3.134 1.294 1.00 95.81 89 TYR A N 1
ATOM 709 C CA . TYR A 1 89 ? -13.779 -2.022 1.079 1.00 95.81 89 TYR A CA 1
ATOM 710 C C . TYR A 1 89 ? -15.240 -2.474 1.071 1.00 95.81 89 TYR A C 1
ATOM 712 O O . TYR A 1 89 ? -16.056 -1.789 1.666 1.00 95.81 89 TYR A O 1
ATOM 720 N N . GLU A 1 90 ? -15.572 -3.660 0.552 1.00 94.94 90 GLU A N 1
ATOM 721 C CA . GLU A 1 90 ? -16.919 -4.230 0.723 1.00 94.94 90 GLU A CA 1
ATOM 722 C C . GLU A 1 90 ? -17.269 -4.433 2.200 1.00 94.94 90 GLU A C 1
ATOM 724 O O . GLU A 1 90 ? -18.387 -4.161 2.640 1.00 94.94 90 GLU A O 1
ATOM 729 N N . TYR A 1 91 ? -16.307 -4.910 2.994 1.00 93.88 91 TYR A N 1
ATOM 730 C CA . TYR A 1 91 ? -16.511 -5.043 4.427 1.00 93.88 91 TYR A CA 1
ATOM 731 C C . TYR A 1 91 ? -16.670 -3.681 5.106 1.00 93.88 91 TYR A C 1
ATOM 733 O O . TYR A 1 91 ? -17.565 -3.529 5.937 1.00 93.88 91 TYR A O 1
ATOM 741 N N . PHE A 1 92 ? -15.847 -2.699 4.746 1.00 94.56 92 PHE A N 1
ATOM 742 C CA . PHE A 1 92 ? -15.933 -1.343 5.277 1.00 94.56 92 PHE A CA 1
ATOM 743 C C . PHE A 1 92 ? -17.276 -0.676 4.942 1.00 94.56 92 PHE A C 1
ATOM 745 O O . PHE A 1 92 ? -17.941 -0.180 5.848 1.00 94.56 92 PHE A O 1
ATOM 752 N N . ASP A 1 93 ? -17.730 -0.780 3.692 1.00 92.81 93 ASP A N 1
ATOM 753 C CA . ASP A 1 93 ? -19.009 -0.241 3.213 1.00 92.81 93 ASP A CA 1
ATOM 754 C C . ASP A 1 93 ? -20.218 -0.918 3.894 1.00 92.81 93 ASP A C 1
ATOM 756 O O . ASP A 1 93 ? -21.317 -0.365 3.935 1.00 92.81 93 ASP A O 1
ATOM 760 N N . SER A 1 94 ? -20.032 -2.114 4.470 1.00 91.62 94 SER A N 1
ATOM 761 C CA . SER A 1 94 ? -21.071 -2.819 5.235 1.00 91.62 94 SER A CA 1
ATOM 762 C C . SER A 1 94 ? -21.223 -2.345 6.689 1.00 91.62 94 SER A C 1
ATOM 764 O O . SER A 1 94 ? -22.163 -2.762 7.378 1.00 91.62 94 SER A O 1
ATOM 766 N N . ILE A 1 95 ? -20.304 -1.510 7.190 1.00 91.31 95 ILE A N 1
ATOM 767 C CA . ILE A 1 95 ? -20.336 -1.010 8.569 1.00 91.31 95 ILE A CA 1
ATOM 768 C C . ILE A 1 95 ? -21.445 0.035 8.706 1.00 91.31 95 ILE A C 1
ATOM 770 O O . ILE A 1 95 ? -21.539 0.982 7.934 1.00 91.31 95 ILE A O 1
ATOM 774 N N . ASN A 1 96 ? -22.294 -0.129 9.723 1.00 86.62 96 ASN A N 1
ATOM 775 C CA . ASN A 1 96 ? -23.340 0.838 10.035 1.00 86.62 96 ASN A CA 1
ATOM 776 C C . ASN A 1 96 ? -22.857 1.819 11.110 1.00 86.62 96 ASN A C 1
ATOM 778 O O . ASN A 1 96 ? -22.626 1.426 12.256 1.00 86.62 96 ASN A O 1
ATOM 782 N N . PHE A 1 97 ? -22.780 3.092 10.743 1.00 84.44 97 PHE A N 1
ATOM 783 C CA . PHE A 1 97 ? -22.225 4.156 11.568 1.00 84.44 97 PHE A CA 1
ATOM 784 C C . PHE A 1 97 ? -23.196 4.781 12.582 1.00 84.44 97 PHE A C 1
ATOM 786 O O . PHE A 1 97 ? -22.811 5.711 13.272 1.00 84.44 97 PHE A O 1
ATOM 793 N N . VAL A 1 98 ? -24.416 4.256 12.781 1.00 77.44 98 VAL A N 1
ATOM 794 C CA . VAL A 1 98 ? -25.384 4.797 13.768 1.00 77.44 98 VAL A CA 1
ATOM 795 C C . VAL A 1 98 ? -24.725 5.183 15.108 1.00 77.44 98 VAL A C 1
ATOM 797 O O . VAL A 1 98 ? -24.139 4.338 15.787 1.00 77.44 98 VAL A O 1
ATOM 800 N N . GLY A 1 99 ? -24.891 6.453 15.502 1.00 70.62 99 GLY A N 1
ATOM 801 C CA . GLY A 1 99 ? -24.293 7.024 16.716 1.00 70.62 99 GLY A CA 1
ATOM 802 C C . GLY A 1 99 ? -22.891 7.614 16.516 1.00 70.62 99 GLY A C 1
ATOM 803 O O . GLY A 1 99 ? -22.069 7.516 17.424 1.00 70.62 99 GLY A O 1
ATOM 804 N N . GLU A 1 100 ? -22.619 8.191 15.343 1.00 80.44 100 GLU A N 1
ATOM 805 C CA . GLU A 1 100 ? -21.321 8.761 14.958 1.00 80.44 100 GLU A CA 1
ATOM 806 C C . GLU A 1 100 ? -20.788 9.784 15.969 1.00 80.44 100 GLU A C 1
ATOM 808 O O . GLU A 1 100 ? -21.452 10.754 16.344 1.00 80.44 100 GLU A O 1
ATOM 813 N N . THR A 1 101 ? -19.536 9.590 16.374 1.00 85.69 101 THR A N 1
ATOM 814 C CA . THR A 1 101 ? -18.704 10.623 16.995 1.00 85.69 101 THR A CA 1
ATOM 815 C C . THR A 1 101 ? -17.890 11.343 15.922 1.00 85.69 101 THR A C 1
ATOM 817 O O . THR A 1 101 ? -17.622 10.797 14.848 1.00 85.69 101 THR A O 1
ATOM 820 N N . ILE A 1 102 ? -17.402 12.548 16.225 1.00 86.38 102 ILE A N 1
ATOM 821 C CA . ILE A 1 102 ? -16.507 13.286 15.319 1.00 86.38 102 ILE A CA 1
ATOM 822 C C . ILE A 1 102 ? -15.250 12.454 15.010 1.00 86.38 102 ILE A C 1
ATOM 824 O O . ILE A 1 102 ? -14.775 12.441 13.875 1.00 86.38 102 ILE A O 1
ATOM 828 N N . SER A 1 103 ? -14.738 11.718 16.002 1.00 88.00 103 SER A N 1
ATOM 829 C CA . SER A 1 103 ? -13.612 10.798 15.829 1.00 88.00 103 SER A CA 1
ATOM 830 C C . SER A 1 103 ? -13.934 9.659 14.858 1.00 88.00 103 SER A C 1
ATOM 832 O O . SER A 1 103 ? -13.126 9.397 13.968 1.00 88.00 103 SER A O 1
ATOM 834 N N . SER A 1 104 ? -15.110 9.031 14.964 1.00 89.94 104 SER A N 1
ATOM 835 C CA . SER A 1 104 ? -15.523 7.961 14.045 1.00 89.94 104 SER A CA 1
ATOM 836 C C . SER A 1 104 ? -15.658 8.445 12.599 1.00 89.94 104 SER A C 1
ATOM 838 O O . SER A 1 104 ? -15.120 7.803 11.701 1.00 89.94 104 SER A O 1
ATOM 840 N N . LEU A 1 105 ? -16.239 9.631 12.380 1.00 90.44 105 LEU A N 1
ATOM 841 C CA . LEU A 1 105 ? -16.376 10.227 11.049 1.00 90.44 105 LEU A CA 1
ATOM 842 C C . LEU A 1 105 ? -15.009 10.610 10.450 1.00 90.44 105 LEU A C 1
ATOM 844 O O . LEU A 1 105 ? -14.756 10.440 9.254 1.00 90.44 105 LEU A O 1
ATOM 848 N N . ALA A 1 106 ? -14.090 11.112 11.281 1.00 90.06 106 ALA A N 1
ATOM 849 C CA . ALA A 1 106 ? -12.728 11.424 10.857 1.00 90.06 106 ALA A CA 1
ATOM 850 C C . ALA A 1 106 ? -11.937 10.163 10.472 1.00 90.06 106 ALA A C 1
ATOM 852 O O . ALA A 1 106 ? -11.193 10.190 9.485 1.00 90.06 106 ALA A O 1
ATOM 853 N N . VAL A 1 107 ? -12.108 9.060 11.211 1.00 93.44 107 VAL A N 1
ATOM 854 C CA . VAL A 1 107 ? -11.553 7.745 10.853 1.00 93.44 107 VAL A CA 1
ATOM 855 C C . VAL A 1 107 ? -12.156 7.261 9.539 1.00 93.44 107 VAL A C 1
ATOM 857 O O . VAL A 1 107 ? -11.405 6.975 8.611 1.00 93.44 107 VAL A O 1
ATOM 860 N N . GLU A 1 108 ? -13.482 7.237 9.422 1.00 93.88 108 GLU A N 1
ATOM 861 C CA . GLU A 1 108 ? -14.191 6.781 8.223 1.00 93.88 108 GLU A CA 1
ATOM 862 C C . GLU A 1 108 ? -13.707 7.528 6.972 1.00 93.88 108 GLU A C 1
ATOM 864 O O . GLU A 1 108 ? -13.208 6.922 6.022 1.00 93.88 108 GLU A O 1
ATOM 869 N N . THR A 1 109 ? -13.731 8.862 7.010 1.00 92.12 109 THR A N 1
ATOM 870 C CA . THR A 1 109 ? -13.269 9.716 5.905 1.00 92.12 109 THR A CA 1
ATOM 871 C C . THR A 1 109 ? -11.797 9.457 5.561 1.00 92.12 109 THR A C 1
ATOM 873 O O . THR A 1 109 ? -11.365 9.555 4.406 1.00 92.12 109 THR A O 1
ATOM 876 N N . THR A 1 110 ? -10.979 9.153 6.570 1.00 94.12 110 THR A N 1
ATOM 877 C CA . THR A 1 110 ? -9.562 8.841 6.376 1.00 94.12 110 THR A CA 1
ATOM 878 C C . THR A 1 110 ? -9.358 7.473 5.743 1.00 94.12 110 THR A C 1
ATOM 880 O O . THR A 1 110 ? -8.543 7.371 4.837 1.00 94.12 110 THR A O 1
ATOM 883 N N . LEU A 1 111 ? -10.096 6.440 6.136 1.00 95.94 111 LEU A N 1
ATOM 884 C CA . LEU A 1 111 ? -9.957 5.105 5.548 1.00 95.94 111 LEU A CA 1
ATOM 885 C C . LEU A 1 111 ? -10.584 5.024 4.147 1.00 95.94 111 LEU A C 1
ATOM 887 O O . LEU A 1 111 ? -10.015 4.398 3.247 1.00 95.94 111 LEU A O 1
ATOM 891 N N . HIS A 1 112 ? -11.690 5.736 3.911 1.00 92.62 112 HIS A N 1
ATOM 892 C CA . HIS A 1 112 ? -12.372 5.762 2.615 1.00 92.62 112 HIS A CA 1
ATOM 893 C C . HIS A 1 112 ? -11.495 6.377 1.520 1.00 92.62 112 HIS A C 1
ATOM 895 O O . HIS A 1 112 ? -11.364 5.818 0.430 1.00 92.62 112 HIS A O 1
ATOM 901 N N . ARG A 1 113 ? -10.797 7.487 1.810 1.00 91.88 113 ARG A N 1
ATOM 902 C CA . ARG A 1 113 ? -9.911 8.126 0.818 1.00 91.88 113 ARG A CA 1
ATOM 903 C C . ARG A 1 113 ? -8.722 7.247 0.412 1.00 91.88 113 ARG A C 1
ATOM 905 O O . ARG A 1 113 ? -8.153 7.471 -0.655 1.00 91.88 113 ARG A O 1
ATOM 912 N N . LEU A 1 114 ? -8.323 6.277 1.247 1.00 96.44 114 LEU A N 1
ATOM 913 C CA . LEU A 1 114 ? -7.175 5.415 0.952 1.00 96.44 114 LEU A CA 1
ATOM 914 C C . LEU A 1 114 ? -7.415 4.519 -0.262 1.00 96.44 114 LEU A C 1
ATOM 916 O O . LEU A 1 114 ? -6.433 4.127 -0.886 1.00 96.44 114 LEU A O 1
ATOM 920 N N . ARG A 1 115 ? -8.673 4.262 -0.650 1.00 94.25 115 ARG A N 1
ATOM 921 C CA . ARG A 1 115 ? -9.021 3.412 -1.799 1.00 94.25 115 ARG A CA 1
ATOM 922 C C . ARG A 1 115 ? -8.302 3.881 -3.058 1.00 94.25 115 ARG A C 1
ATOM 924 O O . ARG A 1 115 ? -7.565 3.122 -3.681 1.00 94.25 115 ARG A O 1
ATOM 931 N N . ASN A 1 116 ? -8.411 5.178 -3.334 1.00 90.25 116 ASN A N 1
ATOM 932 C CA . ASN A 1 116 ? -7.758 5.809 -4.475 1.00 90.25 116 ASN A CA 1
ATOM 933 C C . ASN A 1 116 ? -6.228 5.809 -4.325 1.00 90.25 116 ASN A C 1
ATOM 935 O O . ASN A 1 116 ? -5.514 5.639 -5.306 1.00 90.25 116 ASN A O 1
ATOM 939 N N . SER A 1 117 ? -5.698 5.960 -3.106 1.00 95.81 117 SER A N 1
ATOM 940 C CA . SER A 1 117 ? -4.249 5.898 -2.859 1.00 95.81 117 SER A CA 1
ATOM 941 C C . SER A 1 117 ? -3.663 4.513 -3.149 1.00 95.81 117 SER A C 1
ATOM 943 O O . SER A 1 117 ? -2.557 4.425 -3.687 1.00 95.81 117 SER A O 1
ATOM 945 N N . TYR A 1 118 ? -4.388 3.436 -2.830 1.00 96.00 118 TYR A N 1
ATOM 946 C CA . TYR A 1 118 ? -3.993 2.076 -3.198 1.00 96.00 118 TYR A CA 1
ATOM 947 C C . TYR A 1 118 ? -3.991 1.884 -4.718 1.00 96.00 118 TYR A C 1
ATOM 949 O O . TYR A 1 118 ? -2.993 1.418 -5.266 1.00 96.00 118 TYR A O 1
ATOM 957 N N . GLU A 1 119 ? -5.059 2.294 -5.406 1.00 90.62 119 GLU A N 1
ATOM 958 C CA . GLU A 1 119 ? -5.157 2.195 -6.870 1.00 90.62 119 GLU A CA 1
ATOM 959 C C . GLU A 1 119 ? -4.045 2.986 -7.575 1.00 90.62 119 GLU A C 1
ATOM 961 O O . GLU A 1 119 ? -3.375 2.465 -8.470 1.00 90.62 119 GLU A O 1
ATOM 966 N N . CYS A 1 120 ? -3.773 4.211 -7.114 1.00 91.94 120 CYS A N 1
ATOM 967 C CA . CYS A 1 120 ? -2.648 5.016 -7.583 1.00 91.94 120 CYS A CA 1
ATOM 968 C C . CYS A 1 120 ? -1.304 4.319 -7.342 1.00 91.94 120 CYS A C 1
ATOM 970 O O . CYS A 1 120 ? -0.442 4.345 -8.216 1.00 91.94 120 CYS A O 1
ATOM 972 N N . SER A 1 121 ? -1.116 3.669 -6.191 1.00 95.06 121 SER A N 1
ATOM 973 C CA . SER A 1 121 ? 0.131 2.950 -5.896 1.00 95.06 121 SER A CA 1
ATOM 974 C C . SER A 1 121 ? 0.357 1.795 -6.874 1.00 95.06 121 SER A C 1
ATOM 976 O O . SER A 1 121 ? 1.454 1.662 -7.411 1.00 95.06 121 SER A O 1
ATOM 978 N N . LEU A 1 122 ? -0.679 1.004 -7.173 1.00 91.56 122 LEU A N 1
ATOM 979 C CA . LEU A 1 122 ? -0.597 -0.083 -8.156 1.00 91.56 122 LEU A CA 1
ATOM 980 C C . LEU A 1 122 ? -0.328 0.437 -9.575 1.00 91.56 122 LEU A C 1
ATOM 982 O O . LEU A 1 122 ? 0.464 -0.154 -10.311 1.00 91.56 122 LEU A O 1
ATOM 986 N N . LEU A 1 123 ? -0.932 1.570 -9.949 1.00 87.12 123 LEU A N 1
ATOM 987 C CA . LEU A 1 123 ? -0.663 2.229 -11.228 1.00 87.12 123 LEU A CA 1
ATOM 988 C C . LEU A 1 123 ? 0.813 2.632 -11.344 1.00 87.12 123 LEU A C 1
ATOM 990 O O . LEU A 1 123 ? 1.453 2.338 -12.355 1.00 87.12 123 LEU A O 1
ATOM 994 N N . LEU A 1 124 ? 1.359 3.286 -10.313 1.00 89.31 124 LEU A N 1
ATOM 995 C CA . LEU A 1 124 ? 2.760 3.711 -10.274 1.00 89.31 124 LEU A CA 1
ATOM 996 C C . LEU A 1 124 ? 3.719 2.513 -10.310 1.00 89.31 124 LEU A C 1
ATOM 998 O O . LEU A 1 124 ? 4.699 2.551 -11.054 1.00 89.31 124 LEU A O 1
ATOM 1002 N N . MET A 1 125 ? 3.406 1.425 -9.596 1.00 90.00 125 MET A N 1
ATOM 1003 C CA . MET A 1 125 ? 4.144 0.157 -9.686 1.00 90.00 125 MET A CA 1
ATOM 1004 C C . MET A 1 125 ? 4.130 -0.400 -11.109 1.00 90.00 125 MET A C 1
ATOM 1006 O O . MET A 1 125 ? 5.180 -0.756 -11.645 1.00 90.00 125 MET A O 1
ATOM 1010 N N . GLY A 1 126 ? 2.962 -0.395 -11.758 1.00 82.88 126 GLY A N 1
ATOM 1011 C CA . GLY A 1 126 ? 2.818 -0.755 -13.165 1.00 82.88 126 GLY A CA 1
ATOM 1012 C C . GLY A 1 126 ? 3.705 0.098 -14.076 1.00 82.88 126 GLY A C 1
ATOM 1013 O O . GLY A 1 126 ? 4.294 -0.420 -15.017 1.00 82.88 126 GLY A O 1
ATOM 1014 N N . GLN A 1 127 ? 3.906 1.379 -13.770 1.00 79.69 127 GLN A N 1
ATOM 1015 C CA . GLN A 1 127 ? 4.832 2.238 -14.521 1.00 79.69 127 GLN A CA 1
ATOM 1016 C C . GLN A 1 127 ? 6.301 2.150 -14.067 1.00 79.69 127 GLN A C 1
ATOM 1018 O O . GLN A 1 127 ? 7.153 2.808 -14.665 1.00 79.69 127 GLN A O 1
ATOM 1023 N N . MET A 1 128 ? 6.622 1.318 -13.068 1.00 83.38 128 MET A N 1
ATOM 1024 C CA . MET A 1 128 ? 7.946 1.222 -12.433 1.00 83.38 128 MET A CA 1
ATOM 1025 C C . MET A 1 128 ? 8.408 2.535 -11.765 1.00 83.38 128 MET A C 1
ATOM 1027 O O . MET A 1 128 ? 9.605 2.793 -11.658 1.00 83.38 128 MET A O 1
ATOM 1031 N N . PHE A 1 129 ? 7.478 3.361 -11.280 1.00 85.06 129 PHE A N 1
ATOM 1032 C CA . PHE A 1 129 ? 7.774 4.598 -10.547 1.00 85.06 129 PHE A CA 1
ATOM 1033 C C . PHE A 1 129 ? 7.996 4.317 -9.058 1.00 85.06 129 PHE A C 1
ATOM 1035 O O . PHE A 1 129 ? 7.101 4.476 -8.226 1.00 85.06 129 PHE A O 1
ATOM 1042 N N . TYR A 1 130 ? 9.195 3.826 -8.731 1.00 86.69 130 TYR A N 1
ATOM 1043 C CA . TYR A 1 130 ? 9.535 3.321 -7.398 1.00 86.69 130 TYR A CA 1
ATOM 1044 C C . TYR A 1 130 ? 9.410 4.373 -6.286 1.00 86.69 130 TYR A C 1
ATOM 1046 O O . TYR A 1 130 ? 8.744 4.121 -5.284 1.00 86.69 130 TYR A O 1
ATOM 1054 N N . PHE A 1 131 ? 10.005 5.559 -6.441 1.00 86.00 131 PHE A N 1
ATOM 1055 C CA . PHE A 1 131 ? 9.999 6.576 -5.381 1.00 86.00 131 PHE A CA 1
ATOM 1056 C C . PHE A 1 131 ? 8.595 7.081 -5.071 1.00 86.00 131 PHE A C 1
ATOM 1058 O O . PHE A 1 131 ? 8.206 7.171 -3.908 1.00 86.00 131 PHE A O 1
ATOM 1065 N N . GLU A 1 132 ? 7.833 7.378 -6.117 1.00 89.31 132 GLU A N 1
ATOM 1066 C CA . GLU A 1 132 ? 6.457 7.841 -6.029 1.00 89.31 132 GLU A CA 1
ATOM 1067 C C . GLU A 1 132 ? 5.575 6.765 -5.393 1.00 89.31 132 GLU A C 1
ATOM 1069 O O . GLU A 1 132 ? 4.756 7.069 -4.525 1.00 89.31 132 GLU A O 1
ATOM 1074 N N . THR A 1 133 ? 5.798 5.497 -5.756 1.00 92.94 133 THR A N 1
ATOM 1075 C CA . THR A 1 133 ? 5.135 4.357 -5.118 1.00 92.94 133 THR A CA 1
ATOM 1076 C C . THR A 1 133 ? 5.428 4.333 -3.621 1.00 92.94 133 THR A C 1
ATOM 1078 O O . THR A 1 133 ? 4.500 4.360 -2.818 1.00 92.94 133 THR A O 1
ATOM 1081 N N . ILE A 1 134 ? 6.701 4.332 -3.212 1.00 93.38 134 ILE A N 1
ATOM 1082 C CA . ILE A 1 134 ? 7.075 4.258 -1.792 1.00 93.38 134 ILE A CA 1
ATOM 1083 C C . ILE A 1 134 ? 6.569 5.475 -1.004 1.00 93.38 134 ILE A C 1
ATOM 1085 O O . ILE A 1 134 ? 6.133 5.325 0.139 1.00 93.38 134 ILE A O 1
ATOM 1089 N N . ALA A 1 135 ? 6.560 6.665 -1.607 1.00 92.50 135 ALA A N 1
ATOM 1090 C CA . ALA A 1 135 ? 5.983 7.862 -1.002 1.00 92.50 135 ALA A CA 1
ATOM 1091 C C . ALA A 1 135 ? 4.473 7.713 -0.742 1.00 92.50 135 ALA A C 1
ATOM 1093 O O . ALA A 1 135 ? 4.013 8.044 0.354 1.00 92.50 135 ALA A O 1
ATOM 1094 N N . LEU A 1 136 ? 3.707 7.155 -1.689 1.00 95.62 136 LEU A N 1
ATOM 1095 C CA . LEU A 1 136 ? 2.287 6.864 -1.468 1.00 95.62 136 LEU A CA 1
ATOM 1096 C C . LEU A 1 136 ? 2.074 5.773 -0.415 1.00 95.62 136 LEU A C 1
ATOM 1098 O O . LEU A 1 136 ? 1.234 5.949 0.466 1.00 95.62 136 LEU A O 1
ATOM 1102 N N . ILE A 1 137 ? 2.857 4.689 -0.437 1.00 96.81 137 ILE A N 1
ATOM 1103 C CA . ILE A 1 137 ? 2.793 3.627 0.585 1.00 96.81 137 ILE A CA 1
ATOM 1104 C C . ILE A 1 137 ? 3.035 4.210 1.981 1.00 96.81 137 ILE A C 1
ATOM 1106 O O . ILE A 1 137 ? 2.294 3.915 2.922 1.00 96.81 137 ILE A O 1
ATOM 1110 N N . ARG A 1 138 ? 4.040 5.082 2.116 1.00 94.69 138 ARG A N 1
ATOM 1111 C CA . ARG A 1 138 ? 4.318 5.810 3.356 1.00 94.69 138 ARG A CA 1
ATOM 1112 C C . ARG A 1 138 ? 3.124 6.655 3.785 1.00 94.69 138 ARG A C 1
ATOM 1114 O O . ARG A 1 138 ? 2.728 6.587 4.944 1.00 94.69 138 ARG A O 1
ATOM 1121 N N . GLN A 1 139 ? 2.537 7.422 2.869 1.00 94.38 139 GLN A N 1
ATOM 1122 C CA . GLN A 1 139 ? 1.377 8.254 3.173 1.00 94.38 139 GLN A CA 1
ATOM 1123 C C . GLN A 1 139 ? 0.183 7.410 3.642 1.00 94.38 139 GLN A C 1
ATOM 1125 O O . GLN A 1 139 ? -0.459 7.777 4.623 1.00 94.38 139 GLN A O 1
ATOM 1130 N N . ILE A 1 140 ? -0.090 6.269 3.000 1.00 96.88 140 ILE A N 1
ATOM 1131 C CA . ILE A 1 140 ? -1.129 5.322 3.431 1.00 96.88 140 ILE A CA 1
ATOM 1132 C C . ILE A 1 140 ? -0.851 4.865 4.868 1.00 96.88 140 ILE A C 1
ATOM 1134 O O . ILE A 1 140 ? -1.719 4.987 5.730 1.00 96.88 140 ILE A O 1
ATOM 1138 N N . PHE A 1 141 ? 0.369 4.406 5.151 1.00 95.62 141 PHE A N 1
ATOM 1139 C CA . PHE A 1 141 ? 0.767 3.960 6.487 1.00 95.62 141 PHE A CA 1
ATOM 1140 C C . PHE A 1 141 ? 0.606 5.057 7.554 1.00 95.62 141 PHE A C 1
ATOM 1142 O O . PHE A 1 141 ? 0.082 4.801 8.638 1.00 95.62 141 PHE A O 1
ATOM 1149 N N . GLU A 1 142 ? 0.990 6.294 7.242 1.00 93.69 142 GLU A N 1
ATOM 1150 C CA . GLU A 1 142 ? 0.818 7.442 8.136 1.00 93.69 142 GLU A CA 1
ATOM 1151 C C . GLU A 1 142 ? -0.666 7.771 8.404 1.00 93.69 142 GLU A C 1
ATOM 1153 O O . GLU A 1 142 ? -1.024 8.139 9.523 1.00 93.69 142 GLU A O 1
ATOM 1158 N N . GLN A 1 143 ? -1.558 7.601 7.4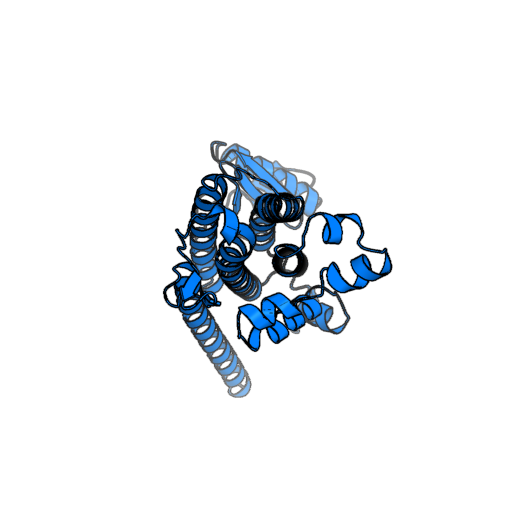20 1.00 94.44 143 GLN A N 1
ATOM 1159 C CA . GLN A 1 143 ? -3.006 7.761 7.628 1.00 94.44 143 GLN A CA 1
ATOM 1160 C C . GLN A 1 143 ? -3.600 6.643 8.505 1.00 94.44 143 GLN A C 1
ATOM 1162 O O . GLN A 1 143 ? -4.494 6.908 9.309 1.00 94.44 143 GLN A O 1
ATOM 1167 N N . LEU A 1 144 ? -3.087 5.410 8.411 1.00 95.62 144 LEU A N 1
ATOM 1168 C CA . LEU A 1 144 ? -3.479 4.320 9.315 1.00 95.62 144 LEU A CA 1
ATOM 1169 C C . LEU A 1 144 ? -3.040 4.612 10.757 1.00 95.62 144 LEU A C 1
ATOM 1171 O O . LEU A 1 144 ? -3.825 4.458 11.693 1.00 95.62 144 LEU A O 1
ATOM 1175 N N . ALA A 1 145 ? -1.811 5.104 10.938 1.00 92.81 145 ALA A N 1
ATOM 1176 C CA . ALA A 1 145 ? -1.323 5.553 12.239 1.00 92.81 145 ALA A CA 1
ATOM 1177 C C . ALA A 1 145 ? -2.162 6.715 12.796 1.00 92.81 145 ALA A C 1
ATOM 1179 O O . ALA A 1 145 ? -2.508 6.721 13.976 1.00 92.81 145 ALA A O 1
ATOM 1180 N N . TYR A 1 146 ? -2.555 7.663 11.940 1.00 91.88 146 TYR A N 1
ATOM 1181 C CA . TYR A 1 146 ? -3.462 8.746 12.312 1.00 91.88 146 TYR A CA 1
ATOM 1182 C C . TYR A 1 146 ? -4.799 8.219 12.850 1.00 91.88 146 TYR A C 1
ATOM 1184 O O . TYR A 1 146 ? -5.216 8.660 13.919 1.00 91.88 146 TYR A O 1
ATOM 1192 N N . CYS A 1 147 ? -5.424 7.236 12.190 1.00 93.44 147 CYS A N 1
ATOM 1193 C CA . CYS A 1 147 ? -6.682 6.637 12.65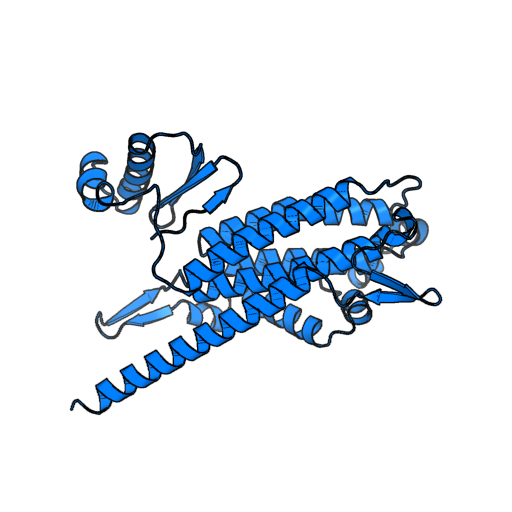5 1.00 93.44 147 CYS A CA 1
ATOM 1194 C C . CYS A 1 147 ? -6.556 6.053 14.072 1.00 93.44 147 CYS A C 1
ATOM 1196 O O . CYS A 1 147 ? -7.413 6.303 14.918 1.00 93.44 147 CYS A O 1
ATOM 1198 N N . MET A 1 148 ? -5.449 5.361 14.363 1.00 92.06 148 MET A N 1
ATOM 1199 C CA . MET A 1 148 ? -5.153 4.820 15.701 1.00 92.06 148 MET A CA 1
ATOM 1200 C C . MET A 1 148 ? -4.951 5.899 16.774 1.00 92.06 148 MET A C 1
ATOM 1202 O O . MET A 1 148 ? -5.122 5.637 17.963 1.00 92.06 148 MET A O 1
ATOM 1206 N N . ASN A 1 149 ? -4.558 7.110 16.382 1.00 89.50 149 ASN A N 1
ATOM 1207 C CA . ASN A 1 149 ? -4.361 8.212 17.321 1.00 89.50 149 ASN A CA 1
ATOM 1208 C C . ASN A 1 149 ? -5.674 8.918 17.679 1.00 89.50 149 ASN A C 1
ATOM 1210 O O . ASN A 1 149 ? -5.750 9.526 18.746 1.00 89.50 149 ASN A O 1
ATOM 1214 N N . ILE A 1 150 ? -6.685 8.862 16.805 1.00 89.25 150 ILE A N 1
ATOM 1215 C CA . ILE A 1 150 ? -7.935 9.618 16.971 1.00 89.25 150 ILE A CA 1
ATOM 1216 C C . ILE A 1 150 ? -9.143 8.768 17.359 1.00 89.25 150 ILE A C 1
ATOM 1218 O O . ILE A 1 150 ? -10.113 9.327 17.862 1.00 89.25 150 ILE A O 1
ATOM 1222 N N . CYS A 1 151 ? -9.105 7.448 17.149 1.00 89.69 151 CYS A N 1
ATOM 1223 C CA . CYS A 1 151 ? -10.279 6.588 17.325 1.00 89.69 151 CYS A CA 1
ATOM 1224 C C . CYS A 1 151 ? -10.838 6.571 18.755 1.00 89.69 151 CYS A C 1
ATOM 1226 O O . CYS A 1 151 ? -12.024 6.318 18.942 1.00 89.69 151 CYS A O 1
ATOM 1228 N N . ASP A 1 152 ? -10.002 6.877 19.747 1.00 86.50 152 ASP A N 1
ATOM 1229 C CA . ASP A 1 152 ? -10.372 6.844 21.167 1.00 86.50 152 ASP A CA 1
ATOM 1230 C C . ASP A 1 152 ? -10.629 8.243 21.742 1.00 86.50 152 ASP A C 1
ATOM 1232 O O . ASP A 1 152 ? -10.905 8.382 22.931 1.00 86.50 152 ASP A O 1
ATOM 1236 N N . MET A 1 153 ? -10.548 9.286 20.909 1.00 87.25 153 MET A N 1
ATOM 1237 C CA . MET A 1 153 ? -10.828 10.655 21.333 1.00 87.25 153 MET A CA 1
ATOM 1238 C C . MET A 1 153 ? -12.329 10.875 21.500 1.00 87.25 153 MET A C 1
ATOM 1240 O O . MET A 1 153 ? -13.134 10.543 20.621 1.00 87.25 153 MET A O 1
ATOM 1244 N N . THR A 1 154 ? -12.691 11.519 22.604 1.00 83.44 154 THR A N 1
ATOM 1245 C CA . THR A 1 154 ? -14.024 12.093 22.800 1.00 83.44 154 THR A CA 1
ATOM 1246 C C . THR A 1 154 ? -14.251 13.288 21.867 1.00 83.44 154 THR A C 1
ATOM 1248 O O . THR A 1 154 ? -13.304 13.899 21.362 1.00 83.44 154 THR A O 1
ATOM 1251 N N . ASN A 1 155 ? -15.516 13.662 21.648 1.00 80.81 155 ASN A N 1
ATOM 1252 C CA . ASN A 1 155 ? -15.854 14.841 20.841 1.00 80.81 155 ASN A CA 1
ATOM 1253 C C . ASN A 1 155 ? -15.224 16.126 21.408 1.00 80.81 155 ASN A C 1
ATOM 1255 O O . ASN A 1 155 ? -14.719 16.952 20.645 1.00 80.81 155 ASN A O 1
ATOM 1259 N N . ASP A 1 156 ? -15.205 16.273 22.734 1.00 82.44 156 ASP A N 1
ATOM 1260 C CA . ASP A 1 156 ? -14.626 17.441 23.402 1.00 82.44 156 ASP A CA 1
ATOM 1261 C C . ASP A 1 156 ? -13.105 17.481 23.255 1.00 82.44 156 ASP A C 1
ATOM 1263 O O . ASP A 1 156 ? -12.543 18.540 22.981 1.00 82.44 156 ASP A O 1
ATOM 1267 N N . GLU A 1 157 ? -12.426 16.337 23.377 1.00 81.75 157 GLU A N 1
ATOM 1268 C CA . GLU A 1 157 ? -10.989 16.254 23.109 1.00 81.75 157 GLU A CA 1
ATOM 1269 C C . GLU A 1 157 ? -10.675 16.589 21.654 1.00 81.75 157 GLU A C 1
ATOM 1271 O O . GLU A 1 157 ? -9.726 17.324 21.393 1.00 81.75 157 GLU A O 1
ATOM 1276 N N . PHE A 1 158 ? -11.470 16.090 20.706 1.00 79.31 158 PHE A N 1
ATOM 1277 C CA . PHE A 1 158 ? -11.232 16.329 19.287 1.00 79.31 158 PHE A CA 1
ATOM 1278 C C . PHE A 1 158 ? -11.397 17.814 18.920 1.00 79.31 158 PHE A C 1
ATOM 1280 O O . PHE A 1 158 ? -10.564 18.389 18.218 1.00 79.31 158 PHE A O 1
ATOM 1287 N N . THR A 1 159 ? -12.463 18.449 19.412 1.00 76.81 159 THR A N 1
ATOM 1288 C CA . THR A 1 159 ? -12.809 19.848 19.105 1.00 76.81 159 THR A CA 1
ATOM 1289 C C . THR A 1 159 ? -11.909 20.857 19.813 1.00 76.81 159 THR A C 1
ATOM 1291 O O . THR A 1 159 ? -11.500 21.847 19.202 1.00 76.81 159 THR A O 1
ATOM 1294 N N . ASN A 1 160 ? -11.535 20.590 21.066 1.00 78.12 160 ASN A N 1
ATOM 1295 C CA . ASN A 1 160 ? -10.733 21.500 21.887 1.00 78.12 160 ASN A CA 1
ATOM 1296 C C . ASN A 1 160 ? -9.224 21.225 21.818 1.00 78.12 160 ASN A C 1
ATOM 1298 O O . ASN A 1 160 ? -8.452 21.780 22.604 1.00 78.12 160 ASN A O 1
ATOM 1302 N N . LEU A 1 161 ? -8.771 20.398 20.870 1.00 74.62 161 LEU A N 1
ATOM 1303 C CA . LEU A 1 161 ? -7.349 20.202 20.606 1.00 74.62 161 LEU A CA 1
ATOM 1304 C C . LEU A 1 161 ? -6.687 21.550 20.292 1.00 74.62 161 LEU A C 1
ATOM 1306 O O . LEU A 1 161 ? -6.899 22.151 19.228 1.00 74.62 161 LEU A O 1
ATOM 1310 N N . SER A 1 162 ? -5.840 21.999 21.220 1.00 68.62 162 SER A N 1
ATOM 1311 C CA . SER A 1 162 ? -4.969 23.155 21.028 1.00 68.62 162 SER A CA 1
ATOM 1312 C C . SER A 1 162 ? -4.079 22.953 19.802 1.00 68.62 162 SER A C 1
ATOM 1314 O O . SER A 1 162 ? -3.805 21.825 19.387 1.00 68.62 162 SER A O 1
ATOM 1316 N N . GLU A 1 163 ? -3.578 24.037 19.213 1.00 66.75 163 GLU A N 1
ATOM 1317 C CA . GLU A 1 163 ? -2.702 23.945 18.039 1.00 66.75 163 GLU A CA 1
ATOM 1318 C C . GLU A 1 163 ? -1.444 23.092 18.313 1.00 66.75 163 GLU A C 1
ATOM 1320 O O . GLU A 1 163 ? -1.021 22.296 17.470 1.00 66.75 163 GLU A O 1
ATOM 1325 N N . SER A 1 164 ? -0.891 23.181 19.528 1.00 63.81 164 SER A N 1
ATOM 1326 C CA . SER A 1 164 ? 0.207 22.326 19.994 1.00 63.81 164 SER A CA 1
ATOM 1327 C C . SER A 1 164 ? -0.222 20.864 20.174 1.00 63.81 164 SER A C 1
ATOM 1329 O O . SER A 1 164 ? 0.510 19.958 19.773 1.00 63.81 164 SER A O 1
ATOM 1331 N N . GLY A 1 165 ? -1.428 20.622 20.695 1.00 66.75 165 GLY A N 1
ATOM 1332 C CA . GLY A 1 165 ? -2.027 19.292 20.805 1.00 66.75 165 GLY A CA 1
ATOM 1333 C C . GLY A 1 165 ? -2.230 18.629 19.443 1.00 66.75 165 GLY A C 1
ATOM 1334 O O . GLY A 1 165 ? -1.882 17.461 19.277 1.00 66.75 165 GLY A O 1
ATOM 1335 N N . ARG A 1 166 ? -2.684 19.382 18.431 1.00 68.00 166 ARG A N 1
ATOM 1336 C CA . ARG A 1 166 ? -2.783 18.902 17.041 1.00 68.00 166 ARG A CA 1
ATOM 1337 C C . ARG A 1 166 ? -1.406 18.546 16.487 1.00 68.00 166 ARG A C 1
ATOM 1339 O O . ARG A 1 166 ? -1.227 17.453 15.963 1.00 68.00 166 ARG A O 1
ATOM 1346 N N . LYS A 1 167 ? -0.406 19.415 16.668 1.00 62.12 167 LYS A N 1
ATOM 1347 C CA . LYS A 1 167 ? 0.971 19.164 16.201 1.00 62.12 167 LYS A CA 1
ATOM 1348 C C . LYS A 1 167 ? 1.627 17.935 16.832 1.00 62.12 167 LYS A C 1
ATOM 1350 O O . LYS A 1 167 ? 2.514 17.369 16.201 1.00 62.12 167 LYS A O 1
ATOM 1355 N N . HIS A 1 168 ? 1.229 17.528 18.039 1.00 65.94 168 HIS A N 1
ATOM 1356 C CA . HIS A 1 168 ? 1.845 16.396 18.737 1.00 65.94 168 HIS A CA 1
ATOM 1357 C C . HIS A 1 168 ? 1.034 15.095 18.635 1.00 65.94 168 HIS A C 1
ATOM 1359 O O . HIS A 1 168 ? 1.612 14.048 18.349 1.00 65.94 168 HIS A O 1
ATOM 1365 N N . LYS A 1 169 ? -0.290 15.135 18.850 1.00 63.69 169 LYS A N 1
ATOM 1366 C CA . LYS A 1 169 ? -1.159 13.943 18.775 1.00 63.69 169 LYS A CA 1
ATOM 1367 C C . LYS A 1 169 ? -1.548 13.587 17.340 1.00 63.69 169 LYS A C 1
ATOM 1369 O O . LYS A 1 169 ? -1.641 12.407 17.024 1.00 63.69 169 LYS A O 1
ATOM 1374 N N . LEU A 1 170 ? -1.740 14.584 16.473 1.00 65.44 170 LEU A N 1
ATOM 1375 C CA . LEU A 1 170 ? -2.207 14.395 15.093 1.00 65.44 170 LEU A CA 1
ATOM 1376 C C . LEU A 1 170 ? -1.081 14.484 14.056 1.00 65.44 170 LEU A C 1
ATOM 1378 O O . LEU A 1 170 ? -1.351 14.572 12.858 1.00 65.44 170 LEU A O 1
ATOM 1382 N N . ARG A 1 171 ? 0.189 14.477 14.485 1.00 67.44 171 ARG A N 1
ATOM 1383 C CA . ARG A 1 171 ? 1.309 14.413 13.544 1.00 67.44 171 ARG A CA 1
ATOM 1384 C C . ARG A 1 171 ? 1.225 13.091 12.789 1.00 67.44 171 ARG A C 1
ATOM 1386 O O . ARG A 1 171 ? 1.218 12.037 13.415 1.00 67.44 171 ARG A O 1
ATOM 1393 N N . THR A 1 172 ? 1.226 13.145 11.461 1.00 58.75 172 THR A N 1
ATOM 1394 C CA . THR A 1 172 ? 1.149 11.954 10.595 1.00 58.75 172 THR A CA 1
ATOM 1395 C C . THR A 1 172 ? 2.293 10.964 10.847 1.00 58.75 172 THR A C 1
ATOM 1397 O O . THR A 1 172 ? 2.146 9.768 10.639 1.00 58.75 172 THR A O 1
ATOM 1400 N N . THR A 1 173 ? 3.410 11.444 11.402 1.00 61.81 173 THR A N 1
ATOM 1401 C CA . THR A 1 173 ? 4.580 10.641 11.784 1.00 61.81 173 THR A CA 1
ATOM 1402 C C . THR A 1 173 ? 4.456 9.954 13.150 1.00 61.81 173 THR A C 1
ATOM 1404 O O . THR A 1 173 ? 5.394 9.278 13.573 1.00 61.81 173 THR A O 1
ATOM 1407 N N . ASN A 1 174 ? 3.375 10.180 13.906 1.00 78.00 174 ASN A N 1
ATOM 1408 C CA . ASN A 1 174 ? 3.184 9.550 15.208 1.00 78.00 174 ASN A CA 1
ATOM 1409 C C . ASN A 1 174 ? 2.628 8.131 15.038 1.00 78.00 174 ASN A C 1
ATOM 1411 O O . ASN A 1 174 ? 1.421 7.929 14.935 1.00 78.00 174 ASN A O 1
ATOM 1415 N N . ILE A 1 175 ? 3.534 7.154 15.047 1.00 85.31 175 ILE A N 1
ATOM 1416 C CA . ILE A 1 175 ? 3.223 5.728 14.881 1.00 85.31 175 ILE A CA 1
ATOM 1417 C C . ILE A 1 175 ? 3.143 4.977 16.216 1.00 85.31 175 ILE A C 1
ATOM 1419 O O . ILE A 1 175 ? 3.097 3.749 16.220 1.00 85.31 175 ILE A O 1
ATOM 1423 N N . HIS A 1 176 ? 3.195 5.686 17.348 1.00 85.00 176 HIS A N 1
ATOM 1424 C CA . HIS A 1 176 ? 3.333 5.076 18.670 1.00 85.00 176 HIS A CA 1
ATOM 1425 C C . HIS A 1 176 ? 2.167 4.137 18.996 1.00 85.00 176 HIS A C 1
ATOM 1427 O O . HIS A 1 176 ? 2.407 2.948 19.186 1.00 85.00 176 HIS A O 1
ATOM 1433 N N . ASN A 1 177 ? 0.924 4.627 18.934 1.00 87.00 177 ASN A N 1
ATOM 1434 C CA . ASN A 1 177 ? -0.268 3.823 19.228 1.00 87.00 177 ASN A CA 1
ATOM 1435 C C . ASN A 1 177 ? -0.393 2.616 18.288 1.00 87.00 177 ASN A C 1
ATOM 1437 O O . ASN A 1 177 ? -0.744 1.519 18.715 1.00 87.00 177 ASN A O 1
ATOM 1441 N N . LEU A 1 178 ? -0.056 2.797 17.006 1.00 89.44 178 LEU A N 1
ATOM 1442 C CA . LEU A 1 178 ? -0.043 1.706 16.033 1.00 89.44 178 LEU A CA 1
ATOM 1443 C C . LEU A 1 178 ? 1.004 0.643 16.400 1.00 89.44 178 LEU A C 1
ATOM 1445 O O . LEU A 1 178 ? 0.714 -0.549 16.363 1.00 89.44 178 LEU A O 1
ATOM 1449 N N . LYS A 1 179 ? 2.217 1.061 16.776 1.00 88.38 179 LYS A N 1
ATOM 1450 C CA . LYS A 1 179 ? 3.298 0.160 17.191 1.00 88.38 179 LYS A CA 1
ATOM 1451 C C . LYS A 1 179 ? 2.946 -0.597 18.472 1.00 88.38 179 LYS A C 1
ATOM 1453 O O . LYS A 1 179 ? 3.239 -1.787 18.560 1.00 88.38 179 LYS A O 1
ATOM 1458 N N . GLU A 1 180 ? 2.346 0.079 19.449 1.00 87.00 180 GLU A N 1
ATOM 1459 C CA . GLU A 1 180 ? 1.899 -0.553 20.692 1.00 87.00 180 GLU A CA 1
ATOM 1460 C C . GLU A 1 180 ? 0.815 -1.594 20.423 1.00 87.00 180 GLU A C 1
ATOM 1462 O O . GLU A 1 180 ? 0.939 -2.725 20.884 1.00 87.00 180 GLU A O 1
ATOM 1467 N N . PHE A 1 181 ? -0.186 -1.255 19.606 1.00 88.94 181 PHE A N 1
ATOM 1468 C CA . PHE A 1 181 ? -1.278 -2.169 19.289 1.00 88.94 181 PHE A CA 1
ATOM 1469 C C . PHE A 1 181 ? -0.830 -3.382 18.467 1.00 88.94 181 PHE A C 1
ATOM 1471 O O . PHE A 1 181 ? -1.211 -4.513 18.765 1.00 88.94 181 PHE A O 1
ATOM 1478 N N . LEU A 1 182 ? 0.012 -3.173 17.449 1.00 86.56 182 LEU A N 1
ATOM 1479 C CA . LEU A 1 182 ? 0.521 -4.269 16.623 1.00 86.56 182 LEU A CA 1
ATOM 1480 C C . LEU A 1 182 ? 1.494 -5.179 17.384 1.00 86.56 182 LEU A C 1
ATOM 1482 O O . LEU A 1 182 ? 1.698 -6.321 16.975 1.00 86.56 182 LEU A O 1
ATOM 1486 N N . THR A 1 183 ? 2.100 -4.700 18.477 1.00 81.25 183 THR A N 1
ATOM 1487 C CA . THR A 1 183 ? 3.156 -5.377 19.260 1.00 81.25 183 THR A CA 1
ATOM 1488 C C . THR A 1 183 ? 4.374 -5.831 18.438 1.00 81.25 183 THR A C 1
ATOM 1490 O O . THR A 1 183 ? 5.238 -6.556 18.931 1.00 81.25 183 THR A O 1
ATOM 1493 N N . ASP A 1 184 ? 4.486 -5.374 17.190 1.00 76.69 184 ASP A N 1
ATOM 1494 C CA . ASP A 1 184 ? 5.531 -5.774 16.257 1.00 76.69 184 ASP A CA 1
ATOM 1495 C C . ASP A 1 184 ? 6.658 -4.731 16.231 1.00 76.69 184 ASP A C 1
ATOM 1497 O O . ASP A 1 184 ? 6.479 -3.552 15.900 1.00 76.69 184 ASP A O 1
ATOM 1501 N N . ARG A 1 185 ? 7.867 -5.184 16.575 1.00 70.94 185 ARG A N 1
ATOM 1502 C CA . ARG A 1 185 ? 9.079 -4.354 16.576 1.00 70.94 185 ARG A CA 1
ATOM 1503 C C . ARG A 1 185 ? 9.446 -3.868 15.173 1.00 70.94 185 ARG A C 1
ATOM 1505 O O . ARG A 1 185 ? 10.063 -2.808 15.049 1.00 70.94 185 ARG A O 1
ATOM 1512 N N . ASN A 1 186 ? 9.025 -4.582 14.134 1.00 82.69 186 ASN A N 1
ATOM 1513 C CA . ASN A 1 186 ? 9.339 -4.275 12.745 1.00 82.69 186 ASN A CA 1
ATOM 1514 C C . ASN A 1 186 ? 8.558 -3.075 12.201 1.00 82.69 186 ASN A C 1
ATOM 1516 O O . ASN A 1 186 ? 8.973 -2.500 11.203 1.00 82.69 186 ASN A O 1
ATOM 1520 N N . ILE A 1 187 ? 7.501 -2.612 12.875 1.00 85.56 187 ILE A N 1
ATOM 1521 C CA . ILE A 1 187 ? 6.722 -1.436 12.444 1.00 85.56 187 ILE A CA 1
ATOM 1522 C C . ILE A 1 187 ? 7.572 -0.160 12.447 1.00 85.56 187 ILE A C 1
ATOM 1524 O O . ILE A 1 187 ? 7.486 0.659 11.532 1.00 85.56 187 ILE A O 1
ATOM 1528 N N . GLY A 1 188 ? 8.461 -0.011 13.435 1.00 85.69 188 GLY A N 1
ATOM 1529 C CA . GLY A 1 188 ? 9.411 1.104 13.458 1.00 85.69 188 GLY A CA 1
ATOM 1530 C C . GLY A 1 188 ? 10.457 1.009 12.343 1.00 85.69 188 GLY A C 1
ATOM 1531 O O . GLY A 1 188 ? 10.821 2.029 11.753 1.00 85.69 188 GLY A O 1
ATOM 1532 N N . ALA A 1 189 ? 10.905 -0.209 12.023 1.00 88.19 189 ALA A N 1
ATOM 1533 C CA . ALA A 1 189 ? 11.853 -0.460 10.941 1.00 88.19 189 ALA A CA 1
ATOM 1534 C C . ALA A 1 189 ? 11.214 -0.194 9.570 1.00 88.19 189 ALA A C 1
ATOM 1536 O O . ALA A 1 189 ? 11.807 0.499 8.749 1.00 88.19 189 ALA A O 1
ATOM 1537 N N . LEU A 1 190 ? 9.974 -0.647 9.365 1.00 90.31 190 LEU A N 1
ATOM 1538 C CA . LEU A 1 190 ? 9.173 -0.377 8.174 1.00 90.31 190 LEU A CA 1
ATOM 1539 C C . LEU A 1 190 ? 9.009 1.128 7.950 1.00 90.31 190 LEU A C 1
ATOM 1541 O O . LEU A 1 190 ? 9.319 1.627 6.872 1.00 90.31 190 LEU A O 1
ATOM 1545 N N . TYR A 1 191 ? 8.589 1.875 8.974 1.00 89.81 191 TYR A N 1
ATOM 1546 C CA . TYR A 1 191 ? 8.442 3.326 8.855 1.00 89.81 191 TYR A CA 1
ATOM 1547 C C . TYR A 1 191 ? 9.768 4.027 8.528 1.00 89.81 191 TYR A C 1
ATOM 1549 O O . TYR A 1 191 ? 9.806 4.939 7.699 1.00 89.81 191 TYR A O 1
ATOM 1557 N N . SER A 1 192 ? 10.863 3.578 9.147 1.00 88.75 192 SER A N 1
ATOM 1558 C CA . SER A 1 192 ? 12.207 4.100 8.876 1.00 88.75 192 SER A CA 1
ATOM 1559 C C . SER A 1 192 ? 12.630 3.836 7.430 1.00 88.75 192 SER A C 1
ATOM 1561 O O . SER A 1 192 ? 13.101 4.752 6.760 1.00 88.75 192 SER A O 1
ATOM 1563 N N . TYR A 1 193 ? 12.393 2.621 6.928 1.00 90.38 193 TYR A N 1
ATOM 1564 C CA . TYR A 1 193 ? 12.655 2.230 5.543 1.00 90.38 193 TYR A CA 1
ATOM 1565 C C . TYR A 1 193 ? 11.858 3.091 4.552 1.00 90.38 193 TYR A C 1
ATOM 1567 O O . TYR A 1 193 ? 12.441 3.709 3.660 1.00 90.38 193 TYR A O 1
ATOM 1575 N N . LEU A 1 194 ? 10.540 3.206 4.756 1.00 91.12 194 LEU A N 1
ATOM 1576 C CA . LEU A 1 194 ? 9.656 4.012 3.907 1.00 91.12 194 LEU A CA 1
ATOM 1577 C C . LEU A 1 194 ? 10.094 5.481 3.892 1.00 91.12 194 LEU A C 1
ATOM 1579 O O . LEU A 1 194 ? 10.174 6.105 2.833 1.00 91.12 194 LEU A O 1
ATOM 1583 N N . SER A 1 195 ? 10.442 6.021 5.062 1.00 88.19 195 SER A N 1
ATOM 1584 C CA . SER A 1 195 ? 10.940 7.391 5.193 1.00 88.19 195 SER A CA 1
ATOM 1585 C C . SER A 1 195 ? 12.251 7.586 4.436 1.00 88.19 195 SER A C 1
ATOM 1587 O O . SER A 1 195 ? 12.360 8.520 3.646 1.00 88.19 195 SER A O 1
ATOM 1589 N N . GLN A 1 196 ? 13.217 6.683 4.616 1.00 86.94 196 GLN A N 1
ATOM 1590 C CA . GLN A 1 196 ? 14.535 6.767 3.990 1.00 86.94 196 GLN A CA 1
ATOM 1591 C C . GLN A 1 196 ? 14.469 6.756 2.458 1.00 86.94 196 GLN A C 1
ATOM 1593 O O . GLN A 1 196 ? 15.255 7.444 1.812 1.00 86.94 196 GLN A O 1
ATOM 1598 N N . ILE A 1 197 ? 13.566 5.971 1.869 1.00 84.06 197 ILE A N 1
ATOM 1599 C CA . ILE A 1 197 ? 13.448 5.868 0.408 1.00 84.06 197 ILE A CA 1
ATOM 1600 C C . ILE A 1 197 ? 12.619 7.007 -0.178 1.00 84.06 197 ILE A C 1
ATOM 1602 O O . ILE A 1 197 ? 12.955 7.505 -1.246 1.00 84.06 197 ILE A O 1
ATOM 1606 N N . SER A 1 198 ? 11.576 7.461 0.523 1.00 80.62 198 SER A N 1
ATOM 1607 C CA . SER A 1 198 ? 10.711 8.553 0.044 1.00 80.62 198 SER A CA 1
ATOM 1608 C C . SER A 1 198 ? 11.430 9.901 -0.129 1.00 80.62 198 SER A C 1
ATOM 1610 O O . SER A 1 198 ? 10.904 10.803 -0.778 1.00 80.62 198 SER A O 1
ATOM 1612 N N . HIS A 1 199 ? 12.630 10.055 0.437 1.00 77.62 199 HIS A N 1
ATOM 1613 C CA . HIS A 1 199 ? 13.469 11.233 0.260 1.00 77.62 199 HIS A CA 1
ATOM 1614 C C . HIS A 1 199 ? 14.559 10.941 -0.775 1.00 77.62 199 HIS A C 1
ATOM 1616 O O . HIS A 1 199 ? 15.481 10.173 -0.510 1.00 77.62 199 HIS A O 1
ATOM 1622 N N . ILE A 1 200 ? 14.469 11.570 -1.952 1.00 71.94 200 ILE A N 1
ATOM 1623 C CA . ILE A 1 200 ? 15.531 11.494 -2.962 1.00 71.94 200 ILE A CA 1
ATOM 1624 C C . ILE A 1 200 ? 16.748 12.256 -2.425 1.00 71.94 200 ILE A C 1
ATOM 1626 O O . ILE A 1 200 ? 16.800 13.484 -2.465 1.00 71.94 200 ILE A O 1
ATOM 1630 N N . ASP A 1 201 ? 17.719 11.514 -1.903 1.00 76.31 201 ASP A N 1
ATOM 1631 C CA . ASP A 1 201 ? 19.027 12.019 -1.500 1.00 76.31 201 ASP A CA 1
ATOM 1632 C C . ASP A 1 201 ? 20.137 11.463 -2.412 1.00 76.31 201 ASP A C 1
ATOM 1634 O O . ASP A 1 201 ? 19.903 10.624 -3.286 1.00 76.31 201 ASP A O 1
ATOM 1638 N N . ALA A 1 202 ? 21.375 11.920 -2.211 1.00 72.88 202 ALA A N 1
ATOM 1639 C CA . ALA A 1 202 ? 22.518 11.466 -3.004 1.00 72.88 202 ALA A CA 1
ATOM 1640 C C . ALA A 1 202 ? 22.740 9.939 -2.942 1.00 72.88 202 ALA A C 1
ATOM 1642 O O . ALA A 1 202 ? 23.204 9.351 -3.919 1.00 72.88 202 ALA A O 1
ATOM 1643 N N . LYS A 1 203 ? 22.382 9.279 -1.828 1.00 72.38 203 LYS A N 1
ATOM 1644 C CA . LYS A 1 203 ? 22.487 7.817 -1.689 1.00 72.38 203 LYS A CA 1
ATOM 1645 C C . LYS A 1 203 ? 21.405 7.111 -2.503 1.00 72.38 203 LYS A C 1
ATOM 1647 O O . LYS A 1 203 ? 21.685 6.083 -3.113 1.00 72.38 203 LYS A O 1
ATOM 1652 N N . GLN A 1 204 ? 20.190 7.656 -2.536 1.00 73.25 204 GLN A N 1
ATOM 1653 C CA . GLN A 1 204 ? 19.095 7.116 -3.338 1.00 73.25 204 GLN A CA 1
ATOM 1654 C C . GLN A 1 204 ? 19.332 7.318 -4.837 1.00 73.25 204 GLN A C 1
ATOM 1656 O O . GLN A 1 204 ? 19.051 6.408 -5.611 1.00 73.25 204 GLN A O 1
ATOM 1661 N N . ILE A 1 205 ? 19.906 8.453 -5.255 1.00 72.81 205 ILE A N 1
ATOM 1662 C CA . ILE A 1 205 ? 20.266 8.706 -6.662 1.00 72.81 205 ILE A CA 1
ATOM 1663 C C . ILE A 1 205 ? 21.238 7.635 -7.179 1.00 72.81 205 ILE A C 1
ATOM 1665 O O . ILE A 1 205 ? 21.073 7.141 -8.293 1.00 72.81 205 ILE A O 1
ATOM 1669 N N . GLY A 1 206 ? 22.195 7.204 -6.350 1.00 68.06 206 GLY A N 1
ATOM 1670 C CA . GLY A 1 206 ? 23.124 6.122 -6.687 1.00 68.06 206 GLY A CA 1
ATOM 1671 C C . GLY A 1 206 ? 22.450 4.784 -7.019 1.00 68.06 206 GLY A C 1
ATOM 1672 O O . GLY A 1 206 ? 23.041 3.978 -7.726 1.00 68.06 206 GLY A O 1
ATOM 1673 N N . LYS A 1 207 ? 21.200 4.551 -6.591 1.00 68.56 207 LYS A N 1
ATOM 1674 C CA . LYS A 1 207 ? 20.440 3.339 -6.951 1.00 68.56 207 LYS A CA 1
ATOM 1675 C C . LYS A 1 207 ? 19.951 3.329 -8.400 1.00 68.56 207 LYS A C 1
ATOM 1677 O O . LYS A 1 207 ? 19.574 2.277 -8.900 1.00 68.56 207 LYS A O 1
ATOM 1682 N N . PHE A 1 208 ? 19.930 4.489 -9.050 1.00 69.88 208 PHE A N 1
ATOM 1683 C CA . PHE A 1 208 ? 19.428 4.662 -10.413 1.00 69.88 208 PHE A CA 1
ATOM 1684 C C . PHE A 1 208 ? 20.544 4.960 -11.398 1.00 69.88 208 PHE A C 1
ATOM 1686 O O . PHE A 1 208 ? 20.284 5.042 -12.589 1.00 69.88 208 PHE A O 1
ATOM 1693 N N . ILE A 1 209 ? 21.772 5.144 -10.929 1.00 76.69 209 ILE A N 1
ATOM 1694 C CA . ILE A 1 209 ? 22.897 5.520 -11.767 1.00 76.69 209 ILE A CA 1
ATOM 1695 C C . ILE A 1 209 ? 23.920 4.396 -11.705 1.00 76.69 209 ILE A C 1
ATOM 1697 O O . ILE A 1 209 ? 24.493 4.130 -10.655 1.00 76.69 209 ILE A O 1
ATOM 1701 N N . SER A 1 210 ? 24.171 3.759 -12.843 1.00 77.25 210 SER A N 1
ATOM 1702 C CA . SER A 1 210 ? 25.291 2.832 -13.001 1.00 77.25 210 SER A CA 1
ATOM 1703 C C . SER A 1 210 ? 26.207 3.318 -14.112 1.00 77.25 210 SER A C 1
ATOM 1705 O O . SER A 1 210 ? 25.792 4.038 -15.019 1.00 77.25 210 SER A O 1
ATOM 1707 N N . TYR A 1 211 ? 27.486 2.975 -14.015 1.00 78.88 211 TYR A N 1
ATOM 1708 C CA . TYR A 1 211 ? 28.412 3.160 -15.118 1.00 78.88 211 TYR A CA 1
ATOM 1709 C C . TYR A 1 211 ? 28.431 1.873 -15.936 1.00 78.88 211 TYR A C 1
ATOM 1711 O O . TYR A 1 211 ? 28.722 0.802 -15.409 1.00 78.88 211 TYR A O 1
ATOM 1719 N N . ASP A 1 212 ? 28.075 1.981 -17.209 1.00 79.44 212 ASP A N 1
ATOM 1720 C CA . ASP A 1 212 ? 28.178 0.885 -18.157 1.00 79.44 212 ASP A CA 1
ATOM 1721 C C . ASP A 1 212 ? 29.576 0.915 -18.782 1.00 79.44 212 ASP A C 1
ATOM 1723 O O . ASP A 1 212 ? 29.910 1.808 -19.570 1.00 79.44 212 ASP A O 1
ATOM 1727 N N . GLU A 1 213 ? 30.393 -0.067 -18.401 1.00 78.94 213 GLU A N 1
ATOM 1728 C CA . GLU A 1 213 ? 31.768 -0.244 -18.876 1.00 78.94 213 GLU A CA 1
ATOM 1729 C C . GLU A 1 213 ? 31.847 -0.513 -20.386 1.00 78.94 213 GLU A C 1
ATOM 1731 O O . GLU A 1 213 ? 32.807 -0.098 -21.038 1.00 78.94 213 GLU A O 1
ATOM 1736 N N . GLN A 1 214 ? 30.835 -1.162 -20.975 1.00 78.19 214 GLN A N 1
ATOM 1737 C CA . GLN A 1 214 ? 30.849 -1.526 -22.393 1.00 78.19 214 GLN A CA 1
ATOM 1738 C C . GLN A 1 214 ? 30.682 -0.294 -23.279 1.00 78.19 214 GLN A C 1
ATOM 1740 O O . GLN A 1 214 ? 31.401 -0.126 -24.265 1.00 78.19 214 GLN A O 1
ATOM 1745 N N . ILE A 1 215 ? 29.756 0.596 -22.915 1.00 83.44 215 ILE A N 1
ATOM 1746 C CA . ILE A 1 215 ? 29.510 1.839 -23.663 1.00 83.44 215 ILE A CA 1
ATOM 1747 C C . ILE A 1 215 ? 30.231 3.056 -23.074 1.00 83.44 215 ILE A C 1
ATOM 1749 O O . ILE A 1 215 ? 30.085 4.157 -23.612 1.00 83.44 215 ILE A O 1
ATOM 1753 N N . LYS A 1 216 ? 31.006 2.865 -21.997 1.00 84.62 216 LYS A N 1
ATOM 1754 C CA . LYS A 1 216 ? 31.743 3.897 -21.248 1.00 84.62 216 LYS A CA 1
ATOM 1755 C C . LYS A 1 216 ? 30.881 5.108 -20.895 1.00 84.62 216 LYS A C 1
ATOM 1757 O O . LYS A 1 216 ? 31.276 6.260 -21.097 1.00 84.62 216 LYS A O 1
ATOM 1762 N N . LYS A 1 217 ? 29.655 4.856 -20.435 1.00 83.25 217 LYS A N 1
ATOM 1763 C CA . LYS A 1 217 ? 28.676 5.905 -20.130 1.00 83.25 217 LYS A CA 1
ATOM 1764 C C . LYS A 1 217 ? 27.956 5.625 -18.832 1.00 83.25 217 LYS A C 1
ATOM 1766 O O . LYS A 1 217 ? 27.672 4.490 -18.475 1.00 83.25 217 LYS A O 1
ATOM 1771 N N . VAL A 1 218 ? 27.584 6.714 -18.179 1.00 80.00 218 VAL A N 1
ATOM 1772 C CA . VAL A 1 218 ? 26.619 6.683 -17.092 1.00 80.00 218 VAL A CA 1
ATOM 1773 C C . VAL A 1 218 ? 25.237 6.380 -17.675 1.00 80.00 218 VAL A C 1
ATOM 1775 O O . VAL A 1 218 ? 24.752 7.107 -18.544 1.00 80.00 218 VAL A O 1
ATOM 1778 N N . VAL A 1 219 ? 24.615 5.307 -17.202 1.00 76.44 219 VAL A N 1
ATOM 1779 C CA . VAL A 1 219 ? 23.260 4.879 -17.550 1.00 76.44 219 VAL A CA 1
ATOM 1780 C C . VAL A 1 219 ? 22.330 5.087 -16.366 1.00 76.44 219 VAL A C 1
ATOM 1782 O O . VAL A 1 219 ? 22.672 4.810 -15.216 1.00 76.44 219 VAL A O 1
ATOM 1785 N N . VAL A 1 220 ? 21.132 5.586 -16.668 1.00 72.19 220 VAL A N 1
ATOM 1786 C CA . VAL A 1 220 ? 20.083 5.792 -15.673 1.00 72.19 220 VAL A CA 1
ATOM 1787 C C . VAL A 1 220 ? 19.106 4.618 -15.731 1.00 72.19 220 VAL A C 1
ATOM 1789 O O . VAL A 1 220 ? 18.333 4.481 -16.680 1.00 72.19 220 VAL A O 1
ATOM 1792 N N . GLN A 1 221 ? 19.140 3.762 -14.716 1.00 70.62 221 GLN A N 1
ATOM 1793 C CA . GLN A 1 221 ? 18.263 2.607 -14.558 1.00 70.62 221 GLN A CA 1
ATOM 1794 C C . GLN A 1 221 ? 16.963 3.014 -13.868 1.00 70.62 221 GLN A C 1
ATOM 1796 O O . GLN A 1 221 ? 16.754 2.766 -12.690 1.00 70.62 221 GLN A O 1
ATOM 1801 N N . MET A 1 222 ? 16.058 3.6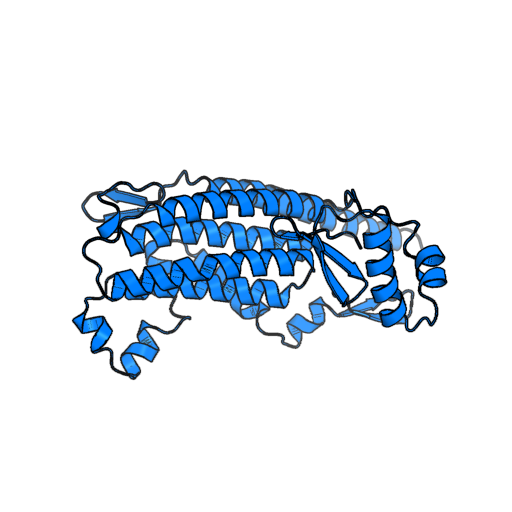30 -14.625 1.00 67.44 222 MET A N 1
ATOM 1802 C CA . MET A 1 222 ? 14.757 4.095 -14.118 1.00 67.44 222 MET A CA 1
ATOM 1803 C C . MET A 1 222 ? 13.761 2.968 -13.791 1.00 67.44 222 MET A C 1
ATOM 1805 O O . MET A 1 222 ? 12.648 3.256 -13.366 1.00 67.44 222 MET A O 1
ATOM 1809 N N . LYS A 1 223 ? 14.097 1.701 -14.068 1.00 72.44 223 LYS A N 1
ATOM 1810 C CA . LYS A 1 223 ? 13.152 0.575 -14.056 1.00 72.44 223 LYS A CA 1
ATOM 1811 C C . LYS A 1 223 ? 13.792 -0.668 -13.447 1.00 72.44 223 LYS A C 1
ATOM 1813 O O . LYS A 1 223 ? 14.808 -1.129 -13.955 1.00 72.44 223 LYS A O 1
ATOM 1818 N N . SER A 1 224 ? 13.162 -1.232 -12.416 1.00 82.62 224 SER A N 1
ATOM 1819 C CA . SER A 1 224 ? 13.600 -2.474 -11.768 1.00 82.62 224 SER A CA 1
ATOM 1820 C C . SER A 1 224 ? 12.394 -3.352 -11.405 1.00 82.62 224 SER A C 1
ATOM 1822 O O . SER A 1 224 ? 11.618 -2.982 -10.520 1.00 82.62 224 SER A O 1
ATOM 1824 N N . PRO A 1 225 ? 12.217 -4.516 -12.062 1.00 86.00 225 PRO A N 1
ATOM 1825 C CA . PRO A 1 225 ? 11.189 -5.494 -11.695 1.00 86.00 225 PRO A CA 1
ATOM 1826 C C . PRO A 1 225 ? 11.279 -5.949 -10.232 1.00 86.00 225 PRO A C 1
ATOM 1828 O O . PRO A 1 225 ? 10.254 -6.133 -9.582 1.00 86.00 225 PRO A O 1
ATOM 1831 N N . ILE A 1 226 ? 12.498 -6.050 -9.689 1.00 90.31 226 ILE A N 1
ATOM 1832 C CA . ILE A 1 226 ? 12.750 -6.402 -8.284 1.00 90.31 226 ILE A CA 1
ATOM 1833 C C . ILE A 1 226 ? 12.124 -5.358 -7.357 1.00 90.31 226 ILE A C 1
ATOM 1835 O O . ILE A 1 226 ? 11.357 -5.707 -6.464 1.00 90.31 226 ILE A O 1
ATOM 1839 N N . GLN A 1 227 ? 12.406 -4.071 -7.595 1.00 90.19 227 GLN A N 1
ATOM 1840 C CA . GLN A 1 227 ? 11.862 -2.971 -6.791 1.00 90.19 227 GLN A CA 1
ATOM 1841 C C . GLN A 1 227 ? 10.334 -2.893 -6.882 1.00 90.19 227 GLN A C 1
ATOM 1843 O O . GLN A 1 227 ? 9.672 -2.545 -5.904 1.00 90.19 227 GLN A O 1
ATOM 1848 N N . VAL A 1 228 ? 9.758 -3.223 -8.042 1.00 91.12 228 VAL A N 1
ATOM 1849 C CA . VAL A 1 228 ? 8.301 -3.297 -8.213 1.00 91.12 228 VAL A CA 1
ATOM 1850 C C . VAL A 1 228 ? 7.707 -4.433 -7.380 1.00 91.12 228 VAL A C 1
ATOM 1852 O O . VAL A 1 228 ? 6.757 -4.198 -6.633 1.00 91.12 228 VAL A O 1
ATOM 1855 N N . ALA A 1 229 ? 8.281 -5.637 -7.446 1.00 93.50 229 ALA A N 1
ATOM 1856 C CA . ALA A 1 229 ? 7.833 -6.771 -6.640 1.00 93.50 229 ALA A CA 1
ATOM 1857 C C . ALA A 1 229 ? 7.987 -6.502 -5.129 1.00 93.50 229 ALA A C 1
ATOM 1859 O O . ALA A 1 229 ? 7.063 -6.768 -4.360 1.00 93.50 229 ALA A O 1
ATOM 1860 N N . GLU A 1 230 ? 9.100 -5.893 -4.706 1.00 94.81 230 GLU A N 1
ATOM 1861 C CA . GLU A 1 230 ? 9.318 -5.452 -3.321 1.00 94.81 230 GLU A CA 1
ATOM 1862 C C . GLU A 1 230 ? 8.246 -4.442 -2.879 1.00 94.81 230 GLU A C 1
ATOM 1864 O O . GLU A 1 230 ? 7.648 -4.585 -1.812 1.00 94.81 230 GLU A O 1
ATOM 1869 N N . SER A 1 231 ? 7.948 -3.447 -3.719 1.00 95.69 231 SER A N 1
ATOM 1870 C CA . SER A 1 231 ? 6.923 -2.435 -3.430 1.00 95.69 231 SER A CA 1
ATOM 1871 C C . SER A 1 231 ? 5.530 -3.049 -3.294 1.00 95.69 231 SER A C 1
ATOM 1873 O O . SER A 1 231 ? 4.760 -2.645 -2.421 1.00 95.69 231 SER A O 1
ATOM 1875 N N . ALA A 1 232 ? 5.209 -4.052 -4.113 1.00 96.81 232 ALA A N 1
ATOM 1876 C CA . ALA A 1 232 ? 3.947 -4.775 -4.022 1.00 96.81 232 ALA A CA 1
ATOM 1877 C C . ALA A 1 232 ? 3.844 -5.587 -2.720 1.00 96.81 232 ALA A C 1
ATOM 1879 O O . ALA A 1 232 ? 2.805 -5.559 -2.061 1.00 96.81 232 ALA A O 1
ATOM 1880 N N . LEU A 1 233 ? 4.930 -6.235 -2.280 1.00 96.75 233 LEU A N 1
ATOM 1881 C CA . LEU A 1 233 ? 4.976 -6.902 -0.973 1.00 96.75 233 LEU A CA 1
ATOM 1882 C C . LEU A 1 233 ? 4.767 -5.927 0.186 1.00 96.75 233 LEU A C 1
ATOM 1884 O O . LEU A 1 233 ? 4.017 -6.230 1.116 1.00 96.75 233 LEU A O 1
ATOM 1888 N N . LEU A 1 234 ? 5.407 -4.756 0.131 1.00 96.75 234 LEU A N 1
ATOM 1889 C CA . LEU A 1 234 ? 5.215 -3.709 1.133 1.00 96.75 234 LEU A CA 1
ATOM 1890 C C . LEU A 1 234 ? 3.751 -3.275 1.186 1.00 96.75 234 LEU A C 1
ATOM 1892 O O . LEU A 1 234 ? 3.170 -3.224 2.268 1.00 96.75 234 LEU A O 1
ATOM 1896 N N . LEU A 1 235 ? 3.132 -3.025 0.029 1.00 97.69 235 LEU A N 1
ATOM 1897 C CA . LEU A 1 235 ? 1.726 -2.638 -0.043 1.00 97.69 235 LEU A CA 1
ATOM 1898 C C . LEU A 1 235 ? 0.800 -3.722 0.516 1.00 97.69 235 LEU A C 1
ATOM 1900 O O . LEU A 1 235 ? -0.118 -3.402 1.267 1.00 97.69 235 LEU A O 1
ATOM 1904 N N . LEU A 1 236 ? 1.073 -4.996 0.227 1.00 96.50 236 LEU A N 1
ATOM 1905 C CA . LEU A 1 236 ? 0.322 -6.123 0.778 1.00 96.50 236 LEU A CA 1
ATOM 1906 C C . LEU A 1 236 ? 0.423 -6.185 2.314 1.00 96.50 236 LEU A C 1
ATOM 1908 O O . LEU A 1 236 ? -0.588 -6.374 2.990 1.00 96.50 236 LEU A O 1
ATOM 1912 N N . GLY A 1 237 ? 1.612 -5.946 2.878 1.00 95.69 237 GLY A N 1
ATOM 1913 C CA . GLY A 1 237 ? 1.797 -5.821 4.328 1.00 95.69 237 GLY A CA 1
ATOM 1914 C C . GLY A 1 237 ? 1.037 -4.630 4.931 1.00 95.69 237 GLY A C 1
ATOM 1915 O O . GLY A 1 237 ? 0.433 -4.746 5.996 1.00 95.69 237 GLY A O 1
ATOM 1916 N N . ILE A 1 238 ? 0.993 -3.494 4.229 1.00 97.38 238 ILE A N 1
ATOM 1917 C CA . ILE A 1 238 ? 0.201 -2.324 4.638 1.00 97.38 238 ILE A CA 1
ATOM 1918 C C . ILE A 1 238 ? -1.306 -2.608 4.598 1.00 97.38 238 ILE A C 1
ATOM 1920 O O . ILE A 1 238 ? -2.035 -2.131 5.466 1.00 97.38 238 ILE A O 1
ATOM 1924 N N . ILE A 1 239 ? -1.792 -3.390 3.632 1.00 97.75 239 ILE A N 1
ATOM 1925 C CA . ILE A 1 239 ? -3.202 -3.808 3.576 1.00 97.75 239 ILE A CA 1
ATOM 1926 C C . ILE A 1 239 ? -3.546 -4.688 4.778 1.00 97.75 239 ILE A C 1
ATOM 1928 O O . ILE A 1 239 ? -4.595 -4.492 5.385 1.00 97.75 239 ILE A O 1
ATOM 1932 N N . ASP A 1 240 ? -2.659 -5.600 5.185 1.00 96.38 240 ASP A N 1
ATOM 1933 C CA . ASP A 1 240 ? -2.870 -6.385 6.407 1.00 96.38 240 ASP A CA 1
ATOM 1934 C C . ASP A 1 240 ? -3.007 -5.478 7.641 1.00 96.38 240 ASP A C 1
ATOM 1936 O O . ASP A 1 240 ? -3.953 -5.625 8.417 1.00 96.38 240 ASP A O 1
ATOM 1940 N N . ILE A 1 241 ? -2.142 -4.468 7.777 1.00 96.38 241 ILE A N 1
ATOM 1941 C CA . ILE A 1 241 ? -2.253 -3.466 8.848 1.00 96.38 241 ILE A CA 1
ATOM 1942 C C . ILE A 1 241 ? -3.586 -2.714 8.759 1.00 96.38 241 ILE A C 1
ATOM 1944 O O . ILE A 1 241 ? -4.244 -2.524 9.780 1.00 96.38 241 ILE A O 1
ATOM 1948 N N . HIS A 1 242 ? -4.019 -2.323 7.559 1.00 97.62 242 HIS A N 1
ATOM 1949 C CA . HIS A 1 242 ? -5.298 -1.643 7.358 1.00 97.62 242 HIS A CA 1
ATOM 1950 C C . HIS A 1 242 ? -6.466 -2.496 7.859 1.00 97.62 242 HIS A C 1
ATOM 1952 O O . HIS A 1 242 ? -7.288 -1.985 8.612 1.00 97.62 242 HIS A O 1
ATOM 1958 N N . THR A 1 243 ? -6.517 -3.794 7.543 1.00 96.38 243 THR A N 1
ATOM 1959 C CA . THR A 1 243 ? -7.616 -4.669 8.003 1.00 96.38 243 THR A CA 1
ATOM 1960 C C . THR A 1 243 ? -7.787 -4.641 9.529 1.00 96.38 243 THR A C 1
ATOM 1962 O O . THR A 1 243 ? -8.904 -4.569 10.038 1.00 96.38 243 THR A O 1
ATOM 1965 N N . VAL A 1 244 ? -6.671 -4.618 10.259 1.00 96.00 244 VAL A N 1
ATOM 1966 C CA . VAL A 1 244 ? -6.627 -4.570 11.725 1.00 96.00 244 VAL A CA 1
ATOM 1967 C C . VAL A 1 244 ? -6.975 -3.176 12.257 1.00 96.00 244 VAL A C 1
ATOM 1969 O O . VAL A 1 244 ? -7.762 -3.053 13.198 1.00 96.00 244 VAL A O 1
ATOM 1972 N N . VAL A 1 245 ? -6.423 -2.121 11.650 1.00 96.12 245 VAL A N 1
ATOM 1973 C CA . VAL A 1 245 ? -6.701 -0.727 12.030 1.00 96.12 245 VAL A CA 1
ATOM 1974 C C . VAL A 1 245 ? -8.165 -0.377 11.799 1.00 96.12 245 VAL A C 1
ATOM 1976 O O . VAL A 1 245 ? -8.764 0.258 12.662 1.00 96.12 245 VAL A O 1
ATOM 1979 N N . LEU A 1 246 ? -8.759 -0.817 10.687 1.00 96.12 246 LEU A N 1
ATOM 1980 C CA . LEU A 1 246 ? -10.176 -0.623 10.376 1.00 96.12 246 LEU A CA 1
ATOM 1981 C C . LEU A 1 246 ? -11.050 -1.140 11.521 1.00 96.12 246 LEU A C 1
ATOM 1983 O O . LEU A 1 246 ? -11.862 -0.398 12.069 1.00 96.12 246 LEU A O 1
ATOM 1987 N N . GLU A 1 247 ? -10.851 -2.396 11.924 1.00 95.12 247 GLU A N 1
ATOM 1988 C CA . GLU A 1 247 ? -11.682 -2.991 12.968 1.00 95.12 247 GLU A CA 1
ATOM 1989 C C . GLU A 1 247 ? -11.459 -2.376 14.336 1.00 95.12 247 GLU A C 1
ATOM 1991 O O . GLU A 1 247 ? -12.421 -2.145 15.064 1.00 95.12 247 GLU A O 1
ATOM 1996 N N . TYR A 1 248 ? -10.208 -2.094 14.694 1.00 94.69 248 TYR A N 1
ATOM 1997 C CA . TYR A 1 248 ? -9.916 -1.503 15.991 1.00 94.69 248 TYR A CA 1
ATOM 1998 C C . TYR A 1 248 ? -10.458 -0.073 16.090 1.00 94.69 248 TYR A C 1
ATOM 2000 O O . TYR A 1 248 ? -11.094 0.295 17.081 1.00 94.69 248 TYR A O 1
ATOM 2008 N N . SER A 1 249 ? -10.243 0.736 15.054 1.00 93.94 249 SER A N 1
ATOM 2009 C CA . SER A 1 249 ? -10.642 2.145 15.054 1.00 93.94 249 SER A CA 1
ATOM 2010 C C . SER A 1 249 ? -12.158 2.333 14.975 1.00 93.94 249 SER A C 1
ATOM 2012 O O . SER A 1 249 ? -12.673 3.291 15.544 1.00 93.94 249 SER A O 1
ATOM 2014 N N . LEU A 1 250 ? -12.883 1.388 14.365 1.00 92.94 250 LEU A N 1
ATOM 2015 C CA . LEU A 1 250 ? -14.346 1.414 14.245 1.00 92.94 250 LEU A CA 1
ATOM 2016 C C . LEU A 1 250 ? -15.062 0.394 15.141 1.00 92.94 250 LEU A C 1
ATOM 2018 O O . LEU A 1 250 ? -16.255 0.135 14.973 1.00 92.94 250 LEU A O 1
ATOM 2022 N N . ARG A 1 251 ? -14.372 -0.177 16.134 1.00 91.94 251 ARG A N 1
ATOM 2023 C CA . ARG A 1 251 ? -14.885 -1.271 16.980 1.00 91.94 251 ARG A CA 1
ATOM 2024 C C . ARG A 1 251 ? -16.236 -1.000 17.642 1.00 91.94 251 ARG A C 1
ATOM 2026 O O . ARG A 1 251 ? -17.024 -1.927 17.825 1.00 91.94 251 ARG A O 1
ATOM 2033 N N . ILE A 1 252 ? -16.528 0.259 17.973 1.00 89.00 252 ILE A N 1
ATOM 2034 C CA . ILE A 1 252 ? -17.803 0.662 18.586 1.00 89.00 252 ILE A CA 1
ATOM 2035 C C . ILE A 1 252 ? -19.000 0.437 17.645 1.00 89.00 252 ILE A C 1
ATOM 2037 O O . ILE A 1 252 ? -20.098 0.145 18.113 1.00 89.00 252 ILE A O 1
ATOM 2041 N N . HIS A 1 253 ? -18.774 0.475 16.329 1.00 89.19 253 HIS A N 1
ATOM 2042 C CA . HIS A 1 253 ? -19.795 0.279 15.297 1.00 89.19 253 HIS A CA 1
ATOM 2043 C C . HIS A 1 253 ? -19.939 -1.193 14.872 1.00 89.19 253 HIS A C 1
ATOM 2045 O O . HIS A 1 253 ? -20.957 -1.589 14.306 1.00 89.19 253 HIS A O 1
ATOM 2051 N N . LEU A 1 254 ? -18.962 -2.045 15.198 1.00 87.50 254 LEU A N 1
ATOM 2052 C CA . LEU A 1 254 ? -18.903 -3.433 14.722 1.00 87.50 254 LEU A CA 1
ATOM 2053 C C . LEU A 1 254 ? -19.722 -4.439 15.545 1.00 87.50 254 LEU A C 1
ATOM 2055 O O . LEU A 1 254 ? -19.809 -5.607 15.167 1.00 87.50 254 LEU A O 1
ATOM 2059 N N . LYS A 1 255 ? -20.345 -4.031 16.662 1.00 81.44 255 LYS A N 1
ATOM 2060 C CA . LYS A 1 255 ? -21.200 -4.892 17.518 1.00 81.44 255 LYS A CA 1
ATOM 2061 C C . LYS A 1 255 ? -20.591 -6.281 17.807 1.00 81.44 255 LYS A C 1
ATOM 2063 O O . LYS A 1 255 ? -21.301 -7.282 17.849 1.00 81.44 255 LYS A O 1
ATOM 2068 N N . SER A 1 256 ? -19.276 -6.340 18.022 1.00 75.06 256 SER A N 1
ATOM 2069 C CA . SER A 1 256 ? -18.499 -7.569 18.273 1.00 75.06 256 SER A CA 1
ATOM 2070 C C . SER A 1 256 ? -18.351 -8.553 17.100 1.00 75.06 256 SER A C 1
ATOM 2072 O O . SER A 1 256 ? -17.941 -9.691 17.314 1.00 75.06 256 SER A O 1
ATOM 2074 N N . LYS A 1 257 ? -18.645 -8.141 15.863 1.00 82.12 257 LYS A N 1
ATOM 2075 C CA . LYS A 1 257 ? -18.364 -8.925 14.651 1.00 82.12 257 LYS A CA 1
ATOM 2076 C C . LYS A 1 257 ? -16.988 -8.558 14.096 1.00 82.12 257 LYS A C 1
ATOM 2078 O O . LYS A 1 257 ? -16.893 -7.766 13.169 1.00 82.12 257 LYS A O 1
ATOM 2083 N N . TYR A 1 258 ? -15.937 -9.123 14.680 1.00 90.56 258 TYR A N 1
ATOM 2084 C CA . TYR A 1 258 ? -14.558 -8.900 14.242 1.00 90.56 258 TYR A CA 1
ATOM 2085 C C . TYR A 1 258 ? -14.057 -10.073 13.387 1.00 90.56 258 TYR A C 1
ATOM 2087 O O . TYR A 1 258 ? -14.289 -11.235 13.724 1.00 90.56 258 TYR A O 1
ATOM 2095 N N . LYS A 1 259 ? -13.377 -9.774 12.279 1.00 91.62 259 LYS A N 1
ATOM 2096 C CA . LYS A 1 259 ? -12.716 -10.725 11.372 1.00 91.62 259 LYS A CA 1
ATOM 2097 C C . LYS A 1 259 ? -11.200 -10.764 11.596 1.00 91.62 259 LYS A C 1
ATOM 2099 O O . LYS A 1 259 ? -10.579 -11.813 11.439 1.00 91.62 259 LYS A O 1
ATOM 2104 N N . TYR A 1 260 ? -10.599 -9.632 11.948 1.00 93.88 260 TYR A N 1
ATOM 2105 C CA . TYR A 1 260 ? -9.152 -9.403 11.971 1.00 93.88 260 TYR A CA 1
ATOM 2106 C C . TYR A 1 260 ? -8.598 -9.156 13.378 1.00 93.88 260 TYR A C 1
ATOM 2108 O O . TYR A 1 260 ? -7.398 -9.351 13.598 1.00 93.88 260 TYR A O 1
ATOM 2116 N N . ILE A 1 261 ? -9.458 -8.795 14.330 1.00 93.88 261 ILE A N 1
ATOM 2117 C CA . ILE A 1 261 ? -9.134 -8.702 15.758 1.00 93.88 261 ILE A CA 1
ATOM 2118 C C . ILE A 1 261 ? -10.019 -9.635 16.600 1.00 93.88 261 ILE A C 1
ATOM 2120 O O . ILE A 1 261 ? -11.078 -10.079 16.164 1.00 93.88 261 ILE A O 1
ATOM 2124 N N . THR A 1 262 ? -9.605 -9.926 17.829 1.00 92.06 262 THR A N 1
ATOM 2125 C CA . THR A 1 262 ? -10.403 -10.606 18.856 1.00 92.06 262 THR A CA 1
ATOM 2126 C C . THR A 1 262 ? -10.510 -9.728 20.096 1.00 92.06 262 THR A C 1
ATOM 2128 O O . THR A 1 262 ? -9.659 -8.873 20.339 1.00 92.06 262 THR A O 1
ATOM 2131 N N . LYS A 1 263 ? -11.574 -9.913 20.884 1.00 91.19 263 LYS A N 1
ATOM 2132 C CA . LYS A 1 263 ? -11.768 -9.217 22.160 1.00 91.19 263 LYS A CA 1
ATOM 2133 C C . LYS A 1 263 ? -11.764 -10.227 23.301 1.00 91.19 263 LYS A C 1
ATOM 2135 O O . LYS A 1 263 ? -12.679 -11.040 23.394 1.00 91.19 263 LYS A O 1
ATOM 2140 N N . GLU A 1 264 ? -10.781 -10.133 24.188 1.00 88.69 264 GLU A N 1
ATOM 2141 C CA . GLU A 1 264 ? -10.629 -11.001 25.361 1.00 88.69 264 GLU A CA 1
ATOM 2142 C C . GLU A 1 264 ? -10.427 -10.128 26.605 1.00 88.69 264 GLU A C 1
ATOM 2144 O O . GLU A 1 264 ? -9.595 -9.226 26.610 1.00 88.69 264 GLU A O 1
ATOM 2149 N N . ASN A 1 265 ? -11.224 -10.340 27.660 1.00 86.62 265 ASN A N 1
ATOM 2150 C CA . ASN A 1 265 ? -11.149 -9.574 28.919 1.00 86.62 265 ASN A CA 1
ATOM 2151 C C . ASN A 1 265 ? -11.168 -8.039 28.747 1.00 86.62 265 ASN A C 1
ATOM 2153 O O . ASN A 1 265 ? -10.533 -7.302 29.496 1.00 86.62 265 ASN A O 1
ATOM 2157 N N . GLY A 1 266 ? -11.895 -7.544 27.740 1.00 83.81 266 GLY A N 1
ATOM 2158 C CA . GLY A 1 266 ? -11.985 -6.110 27.439 1.00 83.81 266 GLY A CA 1
ATOM 2159 C C . GLY A 1 266 ? -10.809 -5.542 26.636 1.00 83.81 266 GLY A C 1
ATOM 2160 O O . GLY A 1 266 ? -10.902 -4.399 26.199 1.00 83.81 266 GLY A O 1
ATOM 2161 N N . GLN A 1 267 ? -9.768 -6.336 26.389 1.00 87.94 267 GLN A N 1
ATOM 2162 C CA . GLN A 1 267 ? -8.620 -5.993 25.554 1.00 87.94 267 GLN A CA 1
ATOM 2163 C C . GLN A 1 267 ? -8.803 -6.529 24.131 1.00 87.94 267 GLN A C 1
ATOM 2165 O O . GLN A 1 267 ? -9.521 -7.509 23.917 1.00 87.94 267 GLN A O 1
ATOM 2170 N N . TYR A 1 268 ? -8.167 -5.872 23.161 1.00 91.00 268 TYR A N 1
ATOM 2171 C CA . TYR A 1 268 ? -8.211 -6.269 21.755 1.00 91.00 268 TYR A CA 1
ATOM 2172 C C . TYR A 1 268 ? -6.880 -6.873 21.331 1.00 91.00 268 TYR A C 1
ATOM 2174 O O . TYR A 1 268 ? -5.824 -6.301 21.592 1.00 91.00 268 TYR A O 1
ATOM 2182 N N . TYR A 1 269 ? -6.950 -8.004 20.641 1.00 91.81 269 TYR A N 1
ATOM 2183 C CA . TYR A 1 269 ? -5.795 -8.735 20.143 1.00 91.81 269 TYR A CA 1
ATOM 2184 C C . TYR A 1 269 ? -5.924 -8.971 18.650 1.00 91.81 269 TYR A C 1
ATOM 2186 O O . TYR A 1 269 ? -7.010 -8.979 18.081 1.00 91.81 269 TYR A O 1
ATOM 2194 N N . ILE A 1 270 ? -4.790 -9.167 18.001 1.00 93.00 270 ILE A N 1
ATOM 2195 C CA . ILE A 1 270 ? -4.725 -9.345 16.560 1.00 93.00 270 ILE A CA 1
ATOM 2196 C C . ILE A 1 270 ? -4.881 -10.832 16.222 1.00 93.00 270 ILE A C 1
ATOM 2198 O O . ILE A 1 270 ? -4.079 -11.663 16.659 1.00 93.00 270 ILE A O 1
ATOM 2202 N N . SER A 1 271 ? -5.876 -11.174 15.401 1.00 91.88 271 SER A N 1
ATOM 2203 C CA . SER A 1 271 ? -6.147 -12.560 14.994 1.00 91.88 271 SER A CA 1
ATOM 2204 C C . SER A 1 271 ? -4.979 -13.127 14.199 1.00 91.88 271 SER A C 1
ATOM 2206 O O . SER A 1 271 ? -4.586 -12.527 13.214 1.00 91.88 271 SER A O 1
ATOM 2208 N N . GLN A 1 272 ? -4.419 -14.289 14.538 1.00 87.50 272 GLN A N 1
ATOM 2209 C CA . GLN A 1 272 ? -3.220 -14.779 13.829 1.00 87.50 272 GLN A CA 1
ATOM 2210 C C . GLN A 1 272 ? -3.485 -15.247 12.389 1.00 87.50 272 GLN A C 1
ATOM 2212 O O . GLN A 1 272 ? -2.604 -15.117 11.541 1.00 87.50 272 GLN A O 1
ATOM 2217 N N . ASN A 1 273 ? -4.700 -15.720 12.102 1.00 87.44 273 ASN A N 1
ATOM 2218 C CA . ASN A 1 273 ? -5.076 -16.330 10.825 1.00 87.44 273 ASN A CA 1
ATOM 2219 C C . ASN A 1 273 ? -5.756 -15.330 9.876 1.00 87.44 273 ASN A C 1
ATOM 2221 O O . ASN A 1 273 ? -6.879 -15.552 9.428 1.00 8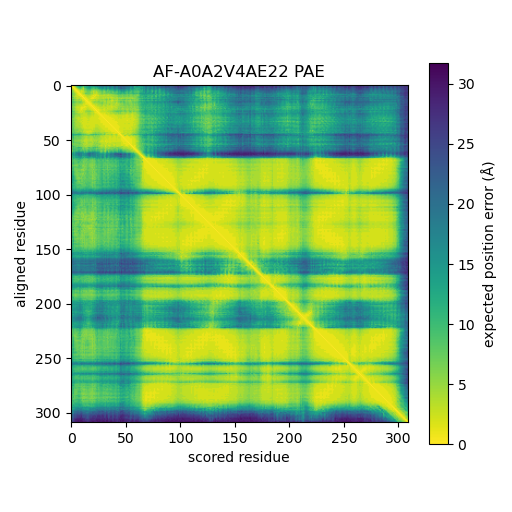7.44 273 ASN A O 1
ATOM 2225 N N . ARG A 1 274 ? -5.090 -14.210 9.575 1.00 93.06 274 ARG A N 1
ATOM 2226 C CA . ARG A 1 274 ? -5.593 -13.236 8.592 1.00 93.06 274 ARG A CA 1
ATOM 2227 C C . ARG A 1 274 ? -5.170 -13.642 7.187 1.00 93.06 274 ARG A C 1
ATOM 2229 O O . ARG A 1 274 ? -3.997 -13.918 6.942 1.00 93.06 274 ARG A O 1
ATOM 2236 N N . LYS A 1 275 ? -6.120 -13.624 6.248 1.00 94.00 275 LYS A N 1
ATOM 2237 C CA . LYS A 1 275 ? -5.888 -13.964 4.834 1.00 94.00 275 LYS A CA 1
ATOM 2238 C C . LYS A 1 275 ? -4.731 -13.154 4.237 1.00 94.00 275 LYS A C 1
ATOM 2240 O O . LYS A 1 275 ? -3.822 -13.737 3.654 1.00 94.00 275 LYS A O 1
ATOM 2245 N N . VAL A 1 276 ? -4.732 -11.835 4.441 1.00 94.69 276 VAL A N 1
ATOM 2246 C CA . VAL A 1 276 ? -3.717 -10.930 3.875 1.00 94.69 276 VAL A CA 1
ATOM 2247 C C . VAL A 1 276 ? -2.332 -11.184 4.478 1.00 94.69 276 VAL A C 1
ATOM 2249 O O . VAL A 1 276 ? -1.370 -11.315 3.726 1.00 94.69 276 VAL A O 1
ATOM 2252 N N . LYS A 1 277 ? -2.223 -11.373 5.802 1.00 94.62 277 LYS A N 1
ATOM 2253 C CA . LYS A 1 277 ? -0.975 -11.811 6.454 1.00 94.62 277 LYS A CA 1
ATOM 2254 C C . LYS A 1 277 ? -0.410 -13.091 5.829 1.00 94.62 277 LYS A C 1
ATOM 2256 O O . LYS A 1 277 ? 0.779 -13.151 5.528 1.00 94.62 277 LYS A O 1
ATOM 2261 N N . ASN A 1 278 ? -1.253 -14.099 5.604 1.00 95.38 278 ASN A N 1
ATOM 2262 C CA . ASN A 1 278 ? -0.822 -15.368 5.013 1.00 95.38 278 ASN A CA 1
ATOM 2263 C C . ASN A 1 278 ? -0.332 -15.191 3.566 1.00 95.38 278 ASN A C 1
ATOM 2265 O O . ASN A 1 278 ? 0.678 -15.786 3.186 1.00 95.38 278 ASN A O 1
ATOM 2269 N N . LEU A 1 279 ? -1.006 -14.347 2.775 1.00 96.44 279 LEU A N 1
ATOM 2270 C CA . LEU A 1 279 ? -0.560 -13.980 1.427 1.00 96.44 279 LEU A CA 1
ATOM 2271 C C . LEU A 1 279 ? 0.793 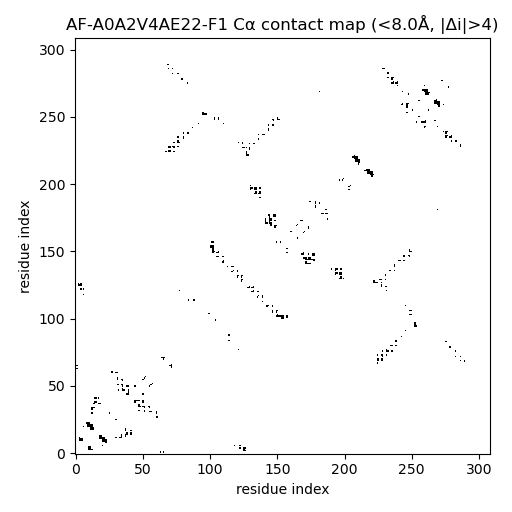-13.258 1.464 1.00 96.44 279 LEU A C 1
ATOM 2273 O O . LEU A 1 279 ? 1.689 -13.616 0.702 1.00 96.44 279 LEU A O 1
ATOM 2277 N N . TYR A 1 280 ? 0.966 -12.299 2.379 1.00 95.50 280 TYR A N 1
ATOM 2278 C CA . TYR A 1 280 ? 2.238 -11.604 2.577 1.00 95.50 280 TYR A CA 1
ATOM 2279 C C . TYR A 1 280 ? 3.367 -12.589 2.892 1.00 95.50 280 TYR A C 1
ATOM 2281 O O . TYR A 1 280 ? 4.391 -12.570 2.217 1.00 95.50 280 TYR A O 1
ATOM 2289 N N . THR A 1 281 ? 3.174 -13.498 3.853 1.00 95.31 281 THR A N 1
ATOM 2290 C CA . THR A 1 281 ? 4.185 -14.509 4.198 1.00 95.31 281 THR A CA 1
ATOM 2291 C C . THR A 1 281 ? 4.524 -15.407 3.009 1.00 95.31 281 THR A C 1
ATOM 2293 O O . THR A 1 281 ? 5.702 -15.627 2.737 1.00 95.31 281 THR A O 1
ATOM 2296 N N . LYS A 1 282 ? 3.515 -15.885 2.270 1.00 97.12 282 LYS A N 1
ATOM 2297 C CA . LYS A 1 282 ? 3.709 -16.717 1.074 1.00 97.12 282 LYS A CA 1
ATOM 2298 C C . LYS A 1 282 ? 4.578 -16.010 0.031 1.00 97.12 282 LYS A C 1
ATOM 2300 O O . LYS A 1 282 ? 5.596 -16.556 -0.385 1.00 97.12 282 LYS A O 1
ATOM 2305 N N . TYR A 1 283 ? 4.186 -14.808 -0.389 1.00 97.75 283 TYR A N 1
ATOM 2306 C CA . TYR A 1 283 ? 4.896 -14.098 -1.454 1.00 97.75 283 TYR A CA 1
ATOM 2307 C C . TYR A 1 283 ? 6.238 -13.534 -0.996 1.00 97.75 283 TYR A C 1
ATOM 2309 O O . TYR A 1 283 ? 7.142 -13.386 -1.814 1.00 97.75 283 TYR A O 1
ATOM 2317 N N . ARG A 1 284 ? 6.404 -13.264 0.304 1.00 96.88 284 ARG A N 1
ATOM 2318 C CA . ARG A 1 284 ? 7.696 -12.871 0.862 1.00 96.88 284 ARG A CA 1
ATOM 2319 C C . ARG A 1 284 ? 8.727 -13.990 0.726 1.00 96.88 284 ARG A C 1
ATOM 2321 O O . ARG A 1 284 ? 9.817 -13.729 0.236 1.00 96.88 284 ARG A O 1
ATOM 2328 N N . LEU A 1 285 ? 8.358 -15.220 1.091 1.00 97.31 285 LEU A N 1
ATOM 2329 C CA . LEU A 1 285 ? 9.228 -16.391 0.929 1.00 97.31 285 LEU A CA 1
ATOM 2330 C C . LEU A 1 285 ? 9.610 -16.617 -0.538 1.00 97.31 285 LEU A C 1
ATOM 2332 O O . LEU A 1 285 ? 10.760 -16.912 -0.843 1.00 97.31 285 LEU A O 1
ATOM 2336 N N . GLU A 1 286 ? 8.651 -16.452 -1.450 1.00 97.25 286 GLU A N 1
ATOM 2337 C CA . GLU A 1 286 ? 8.900 -16.582 -2.886 1.00 97.25 286 GLU A CA 1
ATOM 2338 C C . GLU A 1 286 ? 9.851 -15.497 -3.414 1.00 97.25 286 GLU A C 1
ATOM 2340 O O . GLU A 1 286 ? 10.765 -15.794 -4.179 1.00 97.25 286 GLU A O 1
ATOM 2345 N N . PHE A 1 287 ? 9.679 -14.249 -2.977 1.00 97.00 287 PHE A N 1
ATOM 2346 C CA . PHE A 1 287 ? 10.568 -13.145 -3.335 1.00 97.00 287 PHE A CA 1
ATOM 2347 C C . PHE A 1 287 ? 11.994 -13.346 -2.822 1.00 97.00 287 PHE A C 1
ATOM 2349 O O . PHE A 1 287 ? 12.943 -13.149 -3.580 1.00 97.00 287 PHE A O 1
ATOM 2356 N N . ASP A 1 288 ? 12.146 -13.758 -1.562 1.00 96.44 288 ASP A N 1
ATOM 2357 C CA . ASP A 1 288 ? 13.459 -14.002 -0.964 1.00 96.44 288 ASP A CA 1
ATOM 2358 C C . ASP A 1 288 ? 14.185 -15.150 -1.710 1.00 96.44 288 ASP A C 1
ATOM 2360 O O . ASP A 1 288 ? 15.358 -15.012 -2.054 1.00 96.44 288 ASP A O 1
ATOM 2364 N N . ALA A 1 289 ? 13.471 -16.217 -2.100 1.00 96.00 289 ALA A N 1
ATOM 2365 C CA . ALA A 1 289 ? 14.030 -17.299 -2.921 1.00 96.00 289 ALA A CA 1
ATOM 2366 C C . ALA A 1 289 ? 14.472 -16.836 -4.326 1.00 96.00 289 ALA A C 1
ATOM 2368 O O . ALA A 1 289 ? 15.515 -17.266 -4.830 1.00 96.00 289 ALA A O 1
ATOM 2369 N N . LEU A 1 290 ? 13.708 -15.943 -4.970 1.00 95.00 290 LEU A N 1
ATOM 2370 C CA . LEU A 1 290 ? 14.099 -15.358 -6.257 1.00 95.00 290 LEU A CA 1
ATOM 2371 C C . LEU A 1 290 ? 15.359 -14.494 -6.123 1.00 95.00 290 LEU A C 1
ATOM 2373 O O . LEU A 1 290 ? 16.268 -14.621 -6.946 1.00 95.00 290 LEU A O 1
ATOM 2377 N N . LEU A 1 291 ? 15.452 -13.669 -5.076 1.00 92.38 291 LEU A N 1
ATOM 2378 C CA . LEU A 1 291 ? 16.638 -12.851 -4.808 1.00 92.38 291 LEU A CA 1
ATOM 2379 C C . LEU A 1 291 ? 17.897 -13.699 -4.604 1.00 92.38 291 LEU A C 1
ATOM 2381 O O . LEU A 1 291 ? 18.943 -13.384 -5.171 1.00 92.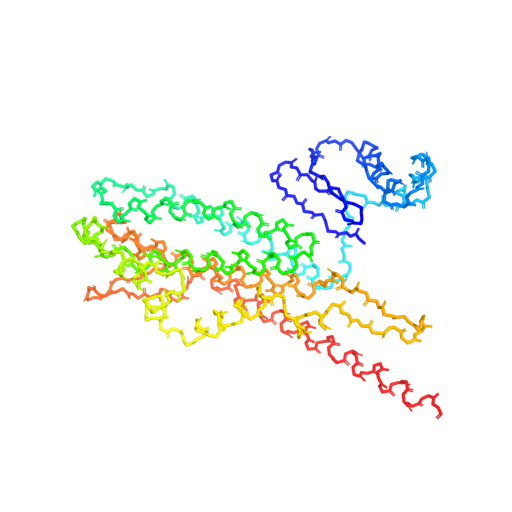38 291 LEU A O 1
ATOM 2385 N N . GLU A 1 292 ? 17.806 -14.783 -3.832 1.00 92.06 292 GLU A N 1
ATOM 2386 C CA . GLU A 1 292 ? 18.926 -15.711 -3.636 1.00 92.06 292 GLU A CA 1
ATOM 2387 C C . GLU A 1 292 ? 19.381 -16.332 -4.966 1.00 92.06 292 GLU A C 1
ATOM 2389 O O . GLU A 1 292 ? 20.580 -16.417 -5.245 1.00 92.06 292 GLU A O 1
ATOM 2394 N N . SER A 1 293 ? 18.435 -16.726 -5.825 1.00 89.06 293 SER A N 1
ATOM 2395 C CA . SER A 1 293 ? 18.750 -17.297 -7.140 1.00 89.06 293 SER A CA 1
ATOM 2396 C C . SER A 1 293 ? 19.479 -16.306 -8.060 1.00 89.06 293 SER A C 1
ATOM 2398 O O . SER A 1 293 ? 20.452 -16.675 -8.720 1.00 89.06 293 SER A O 1
ATOM 2400 N N . GLU A 1 294 ? 19.074 -15.035 -8.048 1.00 84.81 294 GLU A N 1
ATOM 2401 C CA . GLU A 1 294 ? 19.686 -13.972 -8.848 1.00 84.81 294 GLU A CA 1
ATOM 2402 C C . GLU A 1 294 ? 21.097 -13.623 -8.352 1.00 84.81 294 GLU A C 1
ATOM 2404 O O . GLU A 1 294 ? 22.025 -13.471 -9.150 1.00 84.81 294 GLU A O 1
ATOM 2409 N N . GLN A 1 295 ? 21.296 -13.561 -7.032 1.00 84.56 295 GLN A N 1
ATOM 2410 C CA . GLN A 1 295 ? 22.616 -13.344 -6.434 1.00 84.56 295 GLN A CA 1
ATOM 2411 C C . GLN A 1 295 ? 23.592 -14.471 -6.791 1.00 84.56 295 GLN A C 1
ATOM 2413 O O . GLN A 1 295 ? 24.734 -14.202 -7.173 1.00 84.56 295 GLN A O 1
ATOM 2418 N N . ASN A 1 296 ? 23.132 -15.723 -6.737 1.00 79.31 296 ASN A N 1
ATOM 2419 C CA . ASN A 1 296 ? 23.939 -16.886 -7.102 1.00 79.31 296 ASN A CA 1
ATOM 2420 C C . ASN A 1 296 ? 24.305 -16.896 -8.596 1.00 79.31 296 ASN A C 1
ATOM 2422 O O . ASN A 1 296 ? 25.455 -17.179 -8.940 1.00 79.31 296 ASN A O 1
ATOM 2426 N N . ALA A 1 297 ? 23.374 -16.533 -9.484 1.00 74.00 297 ALA A N 1
ATOM 2427 C CA . ALA A 1 297 ? 23.641 -16.419 -10.919 1.00 74.00 297 ALA A CA 1
ATOM 2428 C C . ALA A 1 297 ? 24.686 -15.329 -11.228 1.00 74.00 297 ALA A C 1
ATOM 2430 O O . ALA A 1 297 ? 25.624 -15.551 -11.999 1.00 74.00 297 ALA A O 1
ATOM 2431 N N . ASN A 1 298 ? 24.583 -14.172 -10.568 1.00 68.81 298 ASN A N 1
ATOM 2432 C CA . ASN A 1 298 ? 25.536 -13.070 -10.724 1.00 68.81 298 ASN A CA 1
ATOM 2433 C C . ASN A 1 298 ? 26.938 -13.425 -10.193 1.00 68.81 298 ASN A C 1
ATOM 2435 O O . ASN A 1 298 ? 27.950 -13.076 -10.811 1.00 68.81 298 ASN A O 1
ATOM 2439 N N . ALA A 1 299 ? 27.020 -14.172 -9.088 1.00 62.56 299 ALA A N 1
ATOM 2440 C CA . ALA A 1 299 ? 28.289 -14.663 -8.551 1.00 62.56 299 ALA A CA 1
ATOM 2441 C C . ALA A 1 299 ? 28.979 -15.651 -9.511 1.00 62.56 299 ALA A C 1
ATOM 2443 O O . ALA A 1 299 ? 30.186 -15.549 -9.740 1.00 62.56 299 ALA A O 1
ATOM 2444 N N . GLN A 1 300 ? 28.220 -16.559 -10.135 1.00 52.50 300 GLN A N 1
ATOM 2445 C CA . GLN A 1 300 ? 28.752 -17.498 -11.127 1.00 52.50 300 GLN A CA 1
ATOM 2446 C C . GLN A 1 300 ? 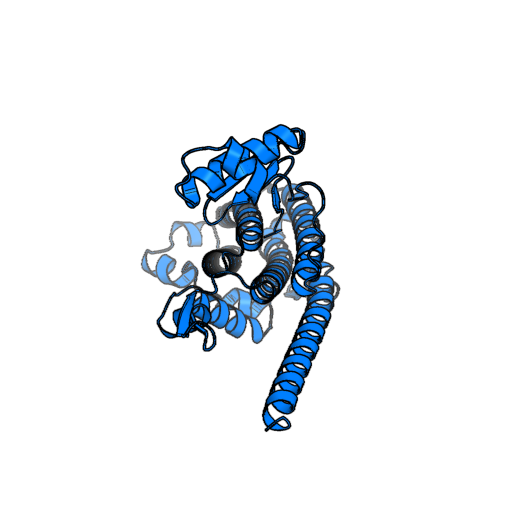29.261 -16.783 -12.387 1.00 52.50 300 GLN A C 1
ATOM 2448 O O . GLN A 1 300 ? 30.364 -17.078 -12.846 1.00 52.50 300 GLN A O 1
ATOM 2453 N N . HIS A 1 301 ? 28.535 -15.787 -12.903 1.00 52.88 301 HIS A N 1
ATOM 2454 C CA . HIS A 1 301 ? 28.999 -14.976 -14.037 1.00 52.88 301 HIS A CA 1
ATOM 2455 C C . HIS A 1 301 ? 30.287 -14.195 -13.738 1.00 52.88 301 HIS A C 1
ATOM 2457 O O . HIS A 1 301 ? 31.139 -14.044 -14.615 1.00 52.88 301 HIS A O 1
ATOM 2463 N N . THR A 1 302 ? 30.463 -13.739 -12.497 1.00 47.19 302 THR A N 1
ATOM 2464 C CA . THR A 1 302 ? 31.683 -13.038 -12.072 1.00 47.19 302 THR A CA 1
ATOM 2465 C C . THR A 1 302 ? 32.887 -13.986 -12.036 1.00 47.19 302 THR A C 1
ATOM 2467 O O . THR A 1 302 ? 33.976 -13.611 -12.459 1.00 47.19 302 THR A O 1
ATOM 2470 N N . LEU A 1 303 ? 32.694 -15.240 -11.615 1.00 39.81 303 LEU A N 1
ATOM 2471 C CA . LEU A 1 303 ? 33.758 -16.251 -11.572 1.00 39.81 303 LEU A CA 1
ATOM 2472 C C . LEU A 1 303 ? 34.181 -16.741 -12.968 1.00 39.81 303 LEU A C 1
ATOM 2474 O O . LEU A 1 303 ? 35.374 -16.919 -13.210 1.00 39.81 303 LEU A O 1
ATOM 2478 N N . TYR A 1 304 ? 33.243 -16.889 -13.910 1.00 41.88 304 TYR A N 1
ATOM 2479 C CA . TYR A 1 304 ? 33.567 -17.268 -15.295 1.00 41.88 304 TYR A CA 1
ATOM 2480 C C . TYR A 1 304 ? 34.378 -16.198 -16.045 1.00 41.88 304 TYR A C 1
ATOM 2482 O O . TYR A 1 304 ? 35.212 -16.543 -16.877 1.00 41.88 304 TYR A O 1
ATOM 2490 N N . ASN A 1 305 ? 34.203 -14.915 -15.714 1.00 43.03 305 ASN A N 1
ATOM 2491 C CA . ASN A 1 305 ? 34.989 -13.827 -16.309 1.00 43.03 305 ASN A CA 1
ATOM 2492 C C . ASN A 1 305 ? 36.401 -13.683 -15.712 1.00 43.03 305 ASN A C 1
ATOM 2494 O O . ASN A 1 305 ? 37.251 -13.044 -16.326 1.00 43.03 305 ASN A O 1
ATOM 2498 N N . ILE A 1 306 ? 36.667 -14.276 -14.542 1.00 43.66 306 ILE A N 1
ATOM 2499 C CA . ILE A 1 306 ? 37.992 -14.264 -13.897 1.00 43.66 306 ILE A CA 1
ATOM 2500 C C . ILE A 1 306 ? 38.809 -15.513 -14.281 1.00 43.66 306 ILE A C 1
ATOM 2502 O O . ILE A 1 306 ? 40.033 -15.459 -14.301 1.00 43.66 306 ILE A O 1
ATOM 2506 N N . GLY A 1 307 ? 38.153 -16.625 -14.636 1.00 37.34 307 GLY A N 1
ATOM 2507 C CA . GLY A 1 307 ? 38.810 -17.865 -15.079 1.00 37.34 307 GLY A CA 1
ATOM 2508 C C . GLY A 1 307 ? 39.077 -17.975 -16.587 1.00 37.34 307 GLY A C 1
ATOM 2509 O O . GLY A 1 307 ? 39.524 -19.026 -17.039 1.00 37.34 307 GLY A O 1
ATOM 2510 N N . GLY A 1 308 ? 38.756 -16.934 -17.362 1.00 38.81 308 GLY A N 1
ATOM 2511 C CA . GLY A 1 308 ? 38.893 -16.880 -18.824 1.00 38.81 308 GLY A CA 1
ATOM 2512 C C . GLY A 1 308 ? 39.968 -15.912 -19.334 1.00 38.81 308 GLY A C 1
ATOM 2513 O O . GLY A 1 308 ? 39.835 -15.423 -20.456 1.00 38.81 308 GLY A O 1
ATOM 2514 N N . GLN A 1 309 ? 40.982 -15.604 -18.518 1.00 36.09 309 GLN A N 1
ATOM 2515 C CA . GLN A 1 309 ? 42.213 -14.916 -18.935 1.00 36.09 309 GLN A CA 1
ATOM 2516 C C . GLN A 1 309 ? 43.414 -15.851 -18.835 1.00 36.09 309 GLN A C 1
ATOM 2518 O O . GLN A 1 309 ? 43.517 -16.560 -17.809 1.00 36.09 309 GLN A O 1
#

Secondary structure (DSSP, 8-state):
-----EETTEEEEEETTEEEEEETTS-HHHHHHHHHHHHHHHTT-S-HHHHIIIIITT---S------HHHHHHHHHHHHHHHHHHHHHHHHHT----S--HHHHHHHHHHHHHHHHHHHHHHHHHTT-HHHHHHHHHHHHHHHHHHHHHTT--HHHHHT--HHHHHHHS-TT--HHHHHHH--THHHHHHHHHHHHHS--HHHHTTTEEEETTTTEEEE----HHHHHHHHHHHHHHHHHHHHHHHHHTTTTTTT--SSEEEETTEEEE-S--HHHHHHHHHHHHHHHHHHHHHHHHHHHHHHHHS--

Foldseek 3Di:
DDLWDDDPQWTWD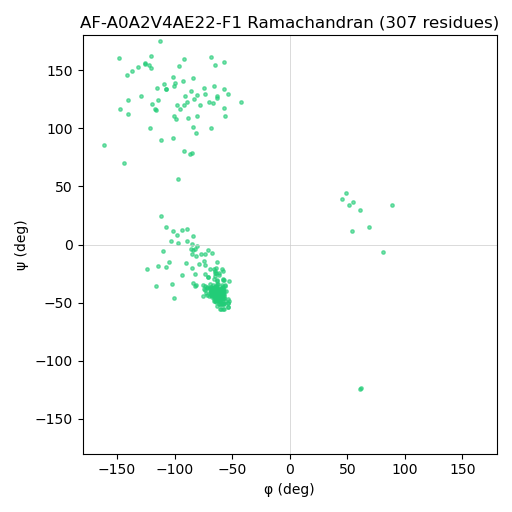DDDPDIDTDGVPDDPVVSLLVNLVRQCVVVVNPDSVCSSVPPRVPDPNPDDDDPDPLLVLLVVLLVVLVVLLVVLVVVLVPFDQPPDAPLLVLLNVLLVVCSVLLVVLSVCLSVQVLLVNLLSLLLLLLSLLQLLLRLPDGNCCVVPQDPVSCCPSNPSLRNPSVCVQQVDPCSVVLNVVSVVSNDDDPVNQVVQWDQDPVVRDIGGNSHDSLSSSVSSLSSLVSSLSSLVSSCVSNVVRCVLPHDQWHADPNDIHGDPDDPSVVVSVVSVVVSVVVVVVVVVVVVVVVVVVVVPD

Solvent-accessible surface area (backbone atoms only — not comparable to full-atom values): 17312 Å² total; per-residue (Å²): 143,69,59,77,37,71,62,87,69,25,32,47,48,64,38,91,94,44,69,46,76,40,60,62,85,56,52,69,66,60,54,46,48,54,37,13,52,40,39,12,62,75,72,68,47,92,43,44,66,61,34,22,67,74,71,38,68,85,53,69,87,86,75,62,84,55,89,48,69,40,48,52,49,31,57,55,50,51,55,51,44,52,52,52,50,50,56,48,49,56,53,56,73,67,59,56,63,85,84,72,45,67,29,49,52,52,36,50,58,55,59,59,58,42,56,59,53,53,54,50,31,54,52,30,39,39,72,33,37,58,54,64,24,38,38,44,53,41,51,52,52,24,52,52,18,38,30,53,60,36,41,83,45,50,58,65,58,63,72,66,49,45,74,67,48,40,62,61,63,63,30,53,84,46,46,60,60,41,36,62,72,67,68,44,78,59,53,63,53,49,52,50,51,35,55,60,56,48,46,88,42,80,74,56,50,53,76,31,51,47,75,39,79,90,80,72,38,80,42,76,53,74,65,49,49,61,60,34,29,50,50,50,50,52,47,38,48,50,49,36,51,44,54,40,47,53,50,65,43,45,43,89,52,42,80,83,70,63,88,40,43,45,79,56,96,91,42,79,46,76,44,88,86,35,71,49,53,51,50,37,54,52,54,47,55,52,50,54,53,52,52,53,53,52,53,53,52,53,52,51,56,55,50,55,67,66,71,70,115

Sequence (309 aa):
MKNQFKLGNLSNIGFGPYFALIPDEYDEELKKRIASAMASKHLRLKSMDYTKSKYIDCLNLDNGTDDNPFSNLFTRIDAEIKCALHELYEYFDSINFVGETISSLAVETTLHRLRNSYECSLLLMGQMFYFETIALIRQIFEQLAYCMNICDMTNDEFTNLSESGRKHKLRTTNIHNLKEFLTDRNIGALYSYLSQISHIDAKQIGKFISYDEQIKKVVVQMKSPIQVAESALLLLGIIDIHTVVLEYSLRIHLKSKYKYITKENGQYYISQNRKVKNLYTKYRLEFDALLESEQNANAQHTLYNIGGQ

pLDDT: mean 83.45, std 13.09, range [36.09, 97.75]